Protein AF-A0AAD9V0Q7-F1 (afdb_monomer_lite)

Organism: Acropora cervicornis (NCBI:txid6130)

Radius of gyration: 29.52 Å; chains: 1; bounding box: 69×39×107 Å

Structure (mmCIF, N/CA/C/O backbone):
data_AF-A0AAD9V0Q7-F1
#
_entry.id   AF-A0AAD9V0Q7-F1
#
loop_
_atom_site.group_PDB
_atom_site.id
_atom_site.type_symbol
_atom_site.label_atom_id
_atom_site.label_alt_id
_atom_site.label_comp_id
_atom_site.label_asym_id
_atom_site.label_entity_id
_atom_site.label_seq_id
_atom_site.pdbx_PDB_ins_code
_atom_site.Cartn_x
_atom_site.Cartn_y
_atom_site.Cartn_z
_atom_site.occupancy
_atom_site.B_iso_or_equiv
_atom_site.auth_seq_id
_atom_site.auth_comp_id
_atom_site.auth_asym_id
_atom_site.auth_atom_id
_atom_site.pdbx_PDB_model_num
ATOM 1 N N . MET A 1 1 ? 14.430 -12.387 -37.730 1.00 46.47 1 MET A N 1
ATOM 2 C CA . MET A 1 1 ? 14.883 -11.274 -36.867 1.00 46.47 1 MET A CA 1
ATOM 3 C C . MET A 1 1 ? 13.748 -10.272 -36.801 1.00 46.47 1 MET A C 1
ATOM 5 O O . MET A 1 1 ? 13.293 -9.840 -37.851 1.00 46.47 1 MET A O 1
ATOM 9 N N . ASN A 1 2 ? 13.170 -10.065 -35.618 1.00 52.56 2 ASN A N 1
ATOM 10 C CA . ASN A 1 2 ? 11.886 -9.381 -35.468 1.00 52.56 2 ASN A CA 1
ATOM 11 C C . ASN A 1 2 ? 12.138 -7.905 -35.134 1.00 52.56 2 ASN A C 1
ATOM 13 O O . ASN A 1 2 ? 12.559 -7.597 -34.024 1.00 52.56 2 ASN A O 1
ATOM 17 N N . HIS A 1 3 ? 11.882 -7.013 -36.092 1.00 51.72 3 HIS A N 1
ATOM 18 C CA . HIS A 1 3 ? 12.221 -5.583 -36.055 1.00 51.72 3 HIS A CA 1
ATOM 19 C C . HIS A 1 3 ? 11.801 -4.865 -34.754 1.00 51.72 3 HIS A C 1
ATOM 21 O O . HIS A 1 3 ? 12.484 -3.955 -34.290 1.00 51.72 3 HIS A O 1
ATOM 27 N N . THR A 1 4 ? 10.713 -5.304 -34.116 1.00 55.66 4 THR A N 1
ATOM 28 C CA . THR A 1 4 ? 10.254 -4.803 -32.813 1.00 55.66 4 THR A CA 1
ATOM 29 C C . THR A 1 4 ? 11.213 -5.097 -31.661 1.00 55.66 4 THR A C 1
ATOM 31 O O . THR A 1 4 ? 11.390 -4.234 -30.806 1.00 55.66 4 THR A O 1
ATOM 34 N N . GLU A 1 5 ? 11.851 -6.270 -31.621 1.00 55.38 5 GLU A N 1
ATOM 35 C CA . GLU A 1 5 ? 12.823 -6.597 -30.565 1.00 55.38 5 GLU A CA 1
ATOM 36 C C . GLU A 1 5 ? 14.083 -5.739 -30.666 1.00 55.38 5 GLU A C 1
ATOM 38 O O . GLU A 1 5 ? 14.633 -5.325 -29.645 1.00 55.38 5 GLU A O 1
ATOM 43 N N . ASP A 1 6 ? 14.491 -5.402 -31.888 1.00 56.97 6 ASP A N 1
ATOM 44 C CA . ASP A 1 6 ? 15.647 -4.542 -32.132 1.00 56.97 6 ASP A CA 1
ATOM 45 C C . ASP A 1 6 ? 15.363 -3.096 -31.702 1.00 56.97 6 ASP A C 1
ATOM 47 O O . ASP A 1 6 ? 16.203 -2.473 -31.058 1.00 56.97 6 ASP A O 1
ATOM 51 N N . VAL A 1 7 ? 14.145 -2.587 -31.928 1.00 58.44 7 VAL A N 1
ATOM 52 C CA . VAL A 1 7 ? 13.718 -1.266 -31.422 1.00 58.44 7 VAL A CA 1
ATOM 53 C C . VAL A 1 7 ? 13.655 -1.247 -29.888 1.00 58.44 7 VAL A C 1
ATOM 55 O O . VAL A 1 7 ? 14.108 -0.282 -29.268 1.00 58.44 7 VAL A O 1
ATOM 58 N N . PHE A 1 8 ? 13.169 -2.320 -29.248 1.00 56.50 8 PHE A N 1
ATOM 59 C CA . PHE A 1 8 ? 13.166 -2.430 -27.781 1.00 56.50 8 PHE A CA 1
ATOM 60 C C . PHE A 1 8 ? 14.577 -2.485 -27.185 1.00 56.50 8 PHE A C 1
ATOM 62 O O . PHE A 1 8 ? 14.819 -1.893 -26.129 1.00 56.50 8 PHE A O 1
ATOM 69 N N . LYS A 1 9 ? 15.515 -3.166 -27.853 1.00 53.78 9 LYS A N 1
ATOM 70 C CA . LYS A 1 9 ? 16.925 -3.198 -27.444 1.00 53.78 9 LYS A CA 1
ATOM 71 C C . LYS A 1 9 ? 17.601 -1.847 -27.642 1.00 53.78 9 LYS A C 1
ATOM 73 O O . LYS A 1 9 ? 18.281 -1.386 -26.730 1.00 53.78 9 LYS A O 1
ATOM 78 N N . LEU A 1 10 ? 17.374 -1.188 -28.777 1.00 55.66 10 LEU A N 1
ATOM 79 C CA . LEU A 1 10 ? 17.954 0.121 -29.074 1.00 55.66 10 LEU A CA 1
ATOM 80 C C . LEU A 1 10 ? 17.480 1.185 -28.079 1.00 55.66 10 LEU A C 1
ATOM 82 O O . LEU A 1 10 ? 18.317 1.882 -27.520 1.00 55.66 10 LEU A O 1
ATOM 86 N N . GLN A 1 11 ? 16.186 1.226 -27.746 1.00 56.44 11 GLN A N 1
ATOM 87 C CA . GLN A 1 11 ? 15.643 2.164 -26.752 1.00 56.44 11 GLN A CA 1
ATOM 88 C C . GLN A 1 11 ? 16.217 1.953 -25.335 1.00 56.44 11 GLN A C 1
ATOM 90 O O . GLN A 1 11 ? 16.292 2.892 -24.543 1.00 56.44 11 GLN A O 1
ATOM 95 N N . ARG A 1 12 ? 16.641 0.726 -25.007 1.00 52.16 12 ARG A N 1
ATOM 96 C CA . ARG A 1 12 ? 17.303 0.390 -23.736 1.00 52.16 12 ARG A CA 1
ATOM 97 C C . ARG A 1 12 ? 18.788 0.766 -23.746 1.00 52.16 12 ARG A C 1
ATOM 99 O O . ARG A 1 12 ? 19.296 1.244 -22.739 1.00 52.16 12 ARG A O 1
ATOM 106 N N . ILE A 1 13 ? 19.469 0.579 -24.877 1.00 54.16 13 ILE A N 1
ATOM 107 C CA . ILE A 1 13 ? 20.884 0.941 -25.058 1.00 54.16 13 ILE A CA 1
ATOM 108 C C . ILE A 1 13 ? 21.055 2.466 -25.048 1.00 54.16 13 ILE A C 1
ATOM 110 O O . ILE A 1 13 ? 21.967 2.969 -24.398 1.00 54.16 13 ILE A O 1
ATOM 114 N N . THR A 1 14 ? 20.156 3.214 -25.695 1.00 52.53 14 THR A N 1
ATOM 115 C CA . THR A 1 14 ? 20.218 4.685 -25.747 1.00 52.53 14 THR A CA 1
ATOM 116 C C . THR A 1 14 ? 19.909 5.357 -24.409 1.00 52.53 14 THR A C 1
ATOM 118 O O . THR A 1 14 ? 20.327 6.489 -24.199 1.00 52.53 14 THR A O 1
ATOM 121 N N . MET A 1 15 ? 19.208 4.675 -23.494 1.00 49.59 15 MET A N 1
ATOM 122 C CA . MET A 1 15 ? 18.935 5.165 -22.134 1.00 49.59 15 MET A CA 1
ATOM 123 C C . MET A 1 15 ? 19.921 4.642 -21.078 1.00 49.59 15 MET A C 1
ATOM 125 O O . MET A 1 15 ? 19.781 4.970 -19.904 1.00 49.59 15 MET A O 1
ATOM 129 N N . ASN A 1 16 ? 20.953 3.886 -21.474 1.00 46.66 16 ASN A N 1
ATOM 130 C CA . ASN A 1 16 ? 22.044 3.452 -20.594 1.00 46.66 16 ASN A CA 1
ATOM 131 C C . ASN A 1 16 ? 23.112 4.556 -20.414 1.00 46.66 16 ASN A C 1
ATOM 133 O O . ASN A 1 16 ? 24.315 4.312 -20.481 1.00 46.66 16 ASN A O 1
ATOM 137 N N . THR A 1 17 ? 22.662 5.795 -20.215 1.00 53.06 17 THR A N 1
ATOM 138 C CA . THR A 1 17 ? 23.391 6.804 -19.431 1.00 53.06 17 THR A CA 1
ATOM 139 C C . THR A 1 17 ? 23.485 6.251 -18.004 1.00 53.06 17 THR A C 1
ATOM 141 O O . THR A 1 17 ? 22.523 5.603 -17.594 1.00 53.06 17 THR A O 1
ATOM 144 N N . PRO A 1 18 ? 24.596 6.405 -17.256 1.00 41.72 18 PRO A N 1
ATOM 145 C CA . PRO A 1 18 ? 24.823 5.665 -16.013 1.00 41.72 18 PRO A CA 1
ATOM 146 C C . PRO A 1 18 ? 23.625 5.769 -15.064 1.00 41.72 18 PRO A C 1
ATOM 148 O O . PRO A 1 18 ? 23.397 6.796 -14.428 1.00 41.72 18 PRO A O 1
ATOM 151 N N . ALA A 1 19 ? 22.842 4.691 -15.000 1.00 51.38 19 ALA A N 1
ATOM 152 C CA . ALA A 1 19 ? 21.794 4.525 -14.016 1.00 51.38 19 ALA A CA 1
ATOM 153 C C . ALA A 1 19 ? 22.468 4.410 -12.645 1.00 51.38 19 ALA A C 1
ATOM 155 O O . ALA A 1 19 ? 23.483 3.726 -12.508 1.00 51.38 19 ALA A O 1
ATOM 156 N N . ALA A 1 20 ? 21.907 5.077 -11.633 1.00 48.69 20 ALA A N 1
ATOM 157 C CA . ALA A 1 20 ? 22.460 5.108 -10.277 1.00 48.69 20 ALA A CA 1
ATOM 158 C C . ALA A 1 20 ? 22.619 3.708 -9.639 1.00 48.69 20 ALA A C 1
ATOM 160 O O . ALA A 1 20 ? 23.385 3.560 -8.692 1.00 48.69 20 ALA A O 1
ATOM 161 N N . GLU A 1 21 ? 21.962 2.678 -10.186 1.00 42.75 21 GLU A N 1
ATOM 162 C CA . GLU A 1 21 ? 22.201 1.273 -9.860 1.00 42.75 21 GLU A CA 1
ATOM 163 C C . GLU A 1 21 ? 22.298 0.442 -11.157 1.00 42.75 21 GLU A C 1
ATOM 165 O O . GLU A 1 21 ? 21.374 0.477 -11.977 1.00 42.75 21 GLU A O 1
ATOM 170 N N . PRO A 1 22 ? 23.396 -0.305 -11.386 1.00 53.25 22 PRO A N 1
ATOM 171 C CA . PRO A 1 22 ? 23.509 -1.178 -12.547 1.00 53.25 22 PRO A CA 1
ATOM 172 C C . PRO A 1 22 ? 22.481 -2.307 -12.433 1.00 53.25 22 PRO A C 1
ATOM 174 O O . PRO A 1 22 ? 22.507 -3.083 -11.475 1.00 53.25 22 PRO A O 1
ATOM 177 N N . VAL A 1 23 ? 21.587 -2.421 -13.421 1.00 58.44 23 VAL A N 1
ATOM 178 C CA . VAL A 1 23 ? 20.652 -3.551 -13.513 1.00 58.44 23 VAL A CA 1
ATOM 179 C C . VAL A 1 23 ? 21.476 -4.846 -13.495 1.00 58.44 23 VAL A C 1
ATOM 181 O O . VAL A 1 23 ? 22.380 -4.987 -14.326 1.00 58.44 23 VAL A O 1
ATOM 184 N N . PRO A 1 24 ? 21.219 -5.784 -12.562 1.00 61.53 24 PRO A N 1
ATOM 185 C CA . PRO A 1 24 ? 21.982 -7.018 -12.484 1.00 61.53 24 PRO A CA 1
ATOM 186 C C . PRO A 1 24 ? 21.926 -7.767 -13.812 1.00 61.53 24 PRO A C 1
ATOM 188 O O . PRO A 1 24 ? 20.863 -7.895 -14.419 1.00 61.53 24 PRO A O 1
ATOM 191 N N . ASP A 1 25 ? 23.061 -8.315 -14.245 1.00 68.38 25 ASP A N 1
ATOM 192 C CA . ASP A 1 25 ? 23.081 -9.262 -15.354 1.00 68.38 25 ASP A CA 1
ATOM 193 C C . ASP A 1 25 ? 22.315 -10.522 -14.925 1.00 68.38 25 ASP A C 1
ATOM 195 O O . ASP A 1 25 ? 22.855 -11.423 -14.273 1.00 68.38 25 ASP A O 1
ATOM 199 N N . TRP A 1 26 ? 21.021 -10.563 -15.252 1.00 68.06 26 TRP A N 1
ATOM 200 C CA . TRP A 1 26 ? 20.120 -11.646 -14.873 1.00 68.06 26 TRP A CA 1
ATOM 201 C C . TRP A 1 26 ? 20.595 -13.006 -15.394 1.00 68.06 26 TRP A C 1
ATOM 203 O O . TRP A 1 26 ? 20.287 -14.019 -14.763 1.00 68.06 26 TRP A O 1
ATOM 213 N N . ALA A 1 27 ? 21.393 -13.045 -16.470 1.00 66.25 27 ALA A N 1
ATOM 214 C CA . ALA A 1 27 ? 21.992 -14.275 -16.986 1.00 66.25 27 ALA A CA 1
ATOM 215 C C . ALA A 1 27 ? 23.066 -14.843 -16.041 1.00 66.25 27 ALA A C 1
ATOM 217 O O . ALA A 1 27 ? 23.235 -16.059 -15.967 1.00 66.25 27 ALA A O 1
ATOM 218 N N . LYS A 1 28 ? 23.744 -13.990 -15.263 1.00 67.50 28 LYS A N 1
ATOM 219 C CA . LYS A 1 28 ? 24.709 -14.394 -14.223 1.00 67.50 28 LYS A CA 1
ATOM 220 C C . LYS A 1 28 ? 24.077 -14.515 -12.835 1.00 67.50 28 LYS A C 1
ATOM 222 O O . LYS A 1 28 ? 24.531 -15.328 -12.029 1.00 67.50 28 LYS A O 1
ATOM 227 N N . ALA A 1 29 ? 23.038 -13.731 -12.544 1.00 67.31 29 ALA A N 1
ATOM 228 C CA . ALA A 1 29 ? 22.382 -13.704 -11.236 1.00 67.31 29 ALA A CA 1
ATOM 229 C C . ALA A 1 29 ? 21.400 -14.872 -11.027 1.00 67.31 29 ALA A C 1
ATOM 231 O O . ALA A 1 29 ? 21.427 -15.495 -9.963 1.00 67.31 29 ALA A O 1
ATOM 232 N N . LYS A 1 30 ? 20.582 -15.224 -12.034 1.00 69.00 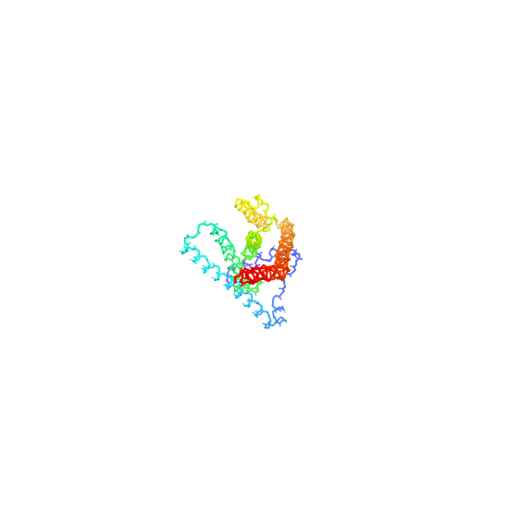30 LYS A N 1
ATOM 233 C CA . LYS A 1 30 ? 19.615 -16.339 -11.938 1.00 69.00 30 LYS A CA 1
ATOM 234 C C . LYS A 1 30 ? 20.274 -17.681 -11.584 1.00 69.00 30 LYS A C 1
ATOM 236 O O . LYS A 1 30 ? 19.788 -18.330 -10.660 1.00 69.00 30 LYS A O 1
ATOM 241 N N . PRO A 1 31 ? 21.398 -18.089 -12.210 1.00 72.31 31 PRO A N 1
ATOM 242 C CA . PRO A 1 31 ? 22.075 -19.334 -11.846 1.00 72.31 31 PRO A CA 1
ATOM 243 C C . PRO A 1 31 ? 22.603 -19.346 -10.406 1.00 72.31 31 PRO A C 1
ATOM 245 O O . PRO A 1 31 ? 22.614 -20.397 -9.774 1.00 72.31 31 PRO A O 1
ATOM 248 N N . ARG A 1 32 ? 23.022 -18.187 -9.872 1.00 75.50 32 ARG A N 1
ATOM 249 C CA . ARG A 1 32 ? 23.537 -18.060 -8.496 1.00 75.50 32 ARG A CA 1
ATOM 250 C C . ARG A 1 32 ? 22.434 -18.098 -7.441 1.00 75.50 32 ARG A C 1
ATOM 252 O O . ARG A 1 32 ? 22.635 -18.671 -6.378 1.00 75.50 32 ARG A O 1
ATOM 259 N N . LEU A 1 33 ? 21.286 -17.485 -7.727 1.00 71.56 33 LEU A N 1
ATOM 260 C CA . LEU A 1 33 ? 20.113 -17.504 -6.844 1.00 71.56 33 LEU A CA 1
ATOM 261 C C . LEU A 1 33 ? 19.363 -18.844 -6.918 1.00 71.56 33 LEU A C 1
ATOM 263 O O . LEU A 1 33 ? 18.681 -19.233 -5.966 1.00 71.56 33 LEU A O 1
ATOM 267 N N . GLY A 1 34 ? 19.513 -19.562 -8.034 1.00 76.19 34 GLY A N 1
ATOM 268 C CA . GLY A 1 34 ? 18.966 -20.895 -8.242 1.00 76.19 34 GLY A CA 1
ATOM 269 C C . GLY A 1 34 ? 17.459 -20.951 -7.991 1.00 76.19 34 GLY A C 1
ATOM 270 O O . GLY A 1 34 ? 16.721 -19.999 -8.238 1.00 76.19 34 GLY A O 1
ATOM 271 N N . ARG A 1 35 ? 16.997 -22.071 -7.430 1.00 74.62 35 ARG A N 1
ATOM 272 C CA . ARG A 1 35 ? 15.572 -22.336 -7.163 1.00 74.62 35 ARG A CA 1
ATOM 273 C C . ARG A 1 35 ? 14.923 -21.325 -6.203 1.00 74.62 35 ARG A C 1
ATOM 275 O O . ARG A 1 35 ? 13.706 -21.166 -6.221 1.00 74.62 35 ARG A O 1
ATOM 282 N N . MET A 1 36 ? 15.709 -20.632 -5.374 1.00 82.19 36 MET A N 1
ATOM 283 C CA . MET A 1 36 ? 15.187 -19.649 -4.418 1.00 82.19 36 MET A CA 1
ATOM 284 C C . MET A 1 36 ? 14.602 -18.417 -5.122 1.00 82.19 36 MET A C 1
ATOM 286 O O . MET A 1 36 ? 13.639 -17.832 -4.630 1.00 82.19 36 MET A O 1
ATOM 290 N N . TRP A 1 37 ? 15.122 -18.074 -6.304 1.00 78.94 37 TRP A N 1
ATOM 291 C CA . TRP A 1 37 ? 14.578 -17.010 -7.148 1.00 78.94 37 TRP A CA 1
ATOM 292 C C . TRP A 1 37 ? 13.157 -17.315 -7.628 1.00 78.94 37 TRP A C 1
ATOM 294 O O . TRP A 1 37 ? 12.262 -16.477 -7.503 1.00 78.94 37 TRP A O 1
ATOM 304 N N . ASP A 1 38 ? 12.940 -18.527 -8.136 1.00 77.81 38 ASP A N 1
ATOM 305 C CA . ASP A 1 38 ? 11.648 -18.930 -8.691 1.00 77.81 38 ASP A CA 1
ATOM 306 C C . ASP A 1 38 ? 10.591 -19.042 -7.591 1.00 77.81 38 ASP A C 1
ATOM 308 O O . ASP A 1 38 ? 9.471 -18.555 -7.749 1.00 77.81 38 ASP A O 1
ATOM 312 N N . VAL A 1 39 ? 10.965 -19.601 -6.434 1.00 85.12 39 VAL A N 1
ATOM 313 C CA . VAL A 1 39 ? 10.083 -19.672 -5.258 1.00 85.12 39 VAL A CA 1
ATOM 314 C C . VAL A 1 39 ? 9.716 -18.275 -4.761 1.00 85.12 39 VAL A C 1
ATOM 316 O O . VAL A 1 39 ? 8.557 -18.038 -4.430 1.00 85.12 39 VAL A O 1
ATOM 319 N N . HIS A 1 40 ? 10.661 -17.333 -4.743 1.00 85.31 40 HIS A N 1
ATOM 320 C CA . HIS A 1 40 ? 10.395 -15.944 -4.361 1.00 85.31 40 HIS A CA 1
ATOM 321 C C . HIS A 1 40 ? 9.429 -15.255 -5.330 1.00 85.31 40 HIS A C 1
ATOM 323 O O . HIS A 1 40 ? 8.440 -14.660 -4.899 1.00 85.31 40 HIS A O 1
ATOM 329 N N . CYS A 1 41 ? 9.674 -15.376 -6.637 1.00 82.56 41 CYS A N 1
ATOM 330 C CA . CYS A 1 41 ? 8.838 -14.757 -7.665 1.00 82.56 41 CYS A CA 1
ATOM 331 C C . CYS A 1 41 ? 7.416 -15.333 -7.670 1.00 82.56 41 CYS A C 1
ATOM 333 O O . CYS A 1 41 ? 6.443 -14.580 -7.627 1.00 82.56 41 CYS A O 1
ATOM 335 N N . ILE A 1 42 ? 7.284 -16.661 -7.659 1.00 86.00 42 ILE A N 1
ATOM 336 C CA . ILE A 1 42 ? 5.980 -17.337 -7.651 1.00 86.00 42 ILE A CA 1
ATOM 337 C C . ILE A 1 42 ? 5.274 -17.119 -6.310 1.00 86.00 42 ILE A C 1
ATOM 339 O O . ILE A 1 42 ? 4.081 -16.820 -6.282 1.00 86.00 42 ILE A O 1
ATOM 343 N N . GLY A 1 43 ? 6.002 -17.223 -5.199 1.00 88.81 43 GLY A N 1
ATOM 344 C CA . GLY A 1 43 ? 5.474 -17.037 -3.851 1.00 88.81 43 GLY A CA 1
ATOM 345 C C . GLY A 1 43 ? 4.876 -15.648 -3.665 1.00 88.81 43 GLY A C 1
ATOM 346 O O . GLY A 1 43 ? 3.696 -15.523 -3.338 1.00 88.81 43 GLY A O 1
ATOM 347 N N . LEU A 1 44 ? 5.640 -14.595 -3.954 1.00 87.94 44 LEU A N 1
ATOM 348 C CA . LEU A 1 44 ? 5.132 -13.229 -3.845 1.00 87.94 44 LEU A CA 1
ATOM 349 C C . LEU A 1 44 ? 4.061 -12.916 -4.896 1.00 87.94 44 LEU A C 1
ATOM 351 O O . LEU A 1 44 ? 3.042 -12.321 -4.544 1.00 87.94 44 LEU A O 1
ATOM 355 N N . GLY A 1 45 ? 4.227 -13.356 -6.148 1.00 88.50 45 GLY A N 1
ATOM 356 C CA . GLY A 1 45 ? 3.202 -13.188 -7.182 1.00 88.50 45 GLY A CA 1
ATOM 357 C C . GLY A 1 45 ? 1.867 -13.815 -6.770 1.00 88.50 45 GLY A C 1
ATOM 358 O O . GLY A 1 45 ? 0.817 -13.177 -6.873 1.00 88.50 45 GLY A O 1
ATOM 359 N N . SER A 1 46 ? 1.905 -15.027 -6.210 1.00 90.69 46 SER A N 1
ATOM 360 C CA . SER A 1 46 ? 0.717 -15.720 -5.701 1.00 90.69 46 SER A CA 1
ATOM 361 C C . SER A 1 46 ? 0.097 -15.016 -4.490 1.00 90.69 46 SER A C 1
ATOM 363 O O . SER A 1 46 ? -1.125 -14.881 -4.428 1.00 90.69 46 SER A O 1
ATOM 365 N N . ALA A 1 47 ? 0.907 -14.487 -3.568 1.00 92.88 47 ALA A N 1
ATOM 366 C CA . ALA A 1 47 ? 0.421 -13.734 -2.414 1.00 92.88 47 ALA A CA 1
ATOM 367 C C . ALA A 1 47 ? -0.325 -12.457 -2.839 1.00 92.88 47 ALA A C 1
ATOM 369 O O . ALA A 1 47 ? -1.420 -12.178 -2.341 1.00 92.88 47 ALA A O 1
ATOM 370 N N . PHE A 1 48 ? 0.212 -11.713 -3.811 1.00 91.50 48 PHE A N 1
ATOM 371 C CA . PHE A 1 48 ? -0.466 -10.541 -4.375 1.00 91.50 48 PHE A CA 1
ATOM 372 C C . PHE A 1 48 ? -1.721 -10.913 -5.177 1.00 91.50 48 PHE A C 1
ATOM 374 O O . PHE A 1 48 ? -2.719 -10.193 -5.112 1.00 91.50 48 PHE A O 1
ATOM 381 N N . ALA A 1 49 ? -1.725 -12.057 -5.867 1.00 91.38 49 ALA A N 1
ATOM 382 C CA . ALA A 1 49 ? -2.920 -12.561 -6.541 1.00 91.38 49 ALA A CA 1
ATOM 383 C C . ALA A 1 49 ? -4.030 -12.936 -5.541 1.00 91.38 49 ALA A C 1
ATOM 385 O O . ALA A 1 49 ? -5.188 -12.566 -5.737 1.00 91.38 49 ALA A O 1
ATOM 386 N N . LEU A 1 50 ? -3.691 -13.598 -4.431 1.00 93.62 50 LEU A N 1
ATOM 387 C CA . LEU A 1 50 ? -4.630 -13.890 -3.339 1.00 93.62 50 LEU A CA 1
ATOM 388 C C . LEU A 1 50 ? -5.193 -12.601 -2.720 1.00 93.62 50 LEU A C 1
ATOM 390 O O . LEU A 1 50 ? -6.400 -12.503 -2.470 1.00 93.62 50 LEU A O 1
ATOM 394 N N . LEU A 1 51 ? -4.350 -11.582 -2.529 1.00 92.38 51 LEU A N 1
ATOM 395 C CA . LEU A 1 51 ? -4.785 -10.257 -2.082 1.00 92.38 51 LEU A CA 1
ATOM 396 C C . LEU A 1 51 ? -5.783 -9.619 -3.067 1.00 92.38 51 LEU A C 1
ATOM 398 O O . LEU A 1 51 ? -6.826 -9.111 -2.651 1.00 92.38 51 LEU A O 1
ATOM 402 N N . ALA A 1 52 ? -5.516 -9.689 -4.372 1.00 92.31 52 ALA A N 1
ATOM 403 C CA . ALA A 1 52 ? -6.435 -9.187 -5.390 1.00 92.31 52 ALA A CA 1
ATOM 404 C C . ALA A 1 52 ? -7.774 -9.949 -5.370 1.00 92.31 52 ALA A C 1
ATOM 406 O O . ALA A 1 52 ? -8.839 -9.330 -5.328 1.00 92.31 52 ALA A O 1
ATOM 407 N N . MET A 1 53 ? -7.740 -11.284 -5.309 1.00 93.19 53 MET A N 1
ATOM 408 C CA . MET A 1 53 ? -8.950 -12.114 -5.263 1.00 93.19 53 MET A CA 1
ATOM 409 C C . MET A 1 53 ? -9.798 -11.836 -4.017 1.00 93.19 53 MET A C 1
ATOM 411 O O . MET A 1 53 ? -11.008 -11.627 -4.124 1.00 93.19 53 MET A O 1
ATOM 415 N N . SER A 1 54 ? -9.179 -11.770 -2.836 1.00 92.06 54 SER A N 1
ATOM 416 C CA . SER A 1 54 ? -9.880 -11.417 -1.592 1.00 92.06 54 SER A CA 1
ATOM 417 C C . SER A 1 54 ? -1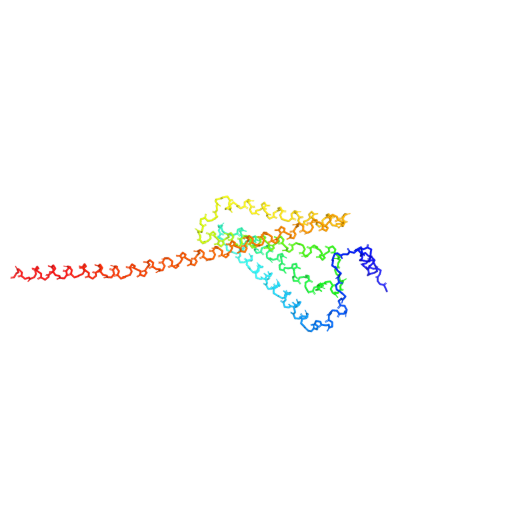0.514 -10.020 -1.649 1.00 92.06 54 SER A C 1
ATOM 419 O O . SER A 1 54 ? -11.629 -9.825 -1.151 1.00 92.06 54 SER A O 1
ATOM 421 N N . SER A 1 55 ? -9.863 -9.070 -2.327 1.00 91.62 55 SER A N 1
ATOM 422 C CA . SER A 1 55 ? -10.402 -7.726 -2.549 1.00 91.62 55 SER A CA 1
ATOM 423 C C . SER A 1 55 ? -11.626 -7.746 -3.471 1.00 91.62 55 SER A C 1
ATOM 425 O O . SER A 1 55 ? -12.637 -7.113 -3.159 1.00 91.62 55 SER A O 1
ATOM 427 N N . VAL A 1 56 ? -11.597 -8.531 -4.556 1.00 91.81 56 VAL A N 1
ATOM 428 C CA . VAL A 1 56 ? -12.759 -8.730 -5.445 1.00 91.81 56 VAL A CA 1
ATOM 429 C C . VAL A 1 56 ? -13.936 -9.320 -4.674 1.00 91.81 56 VAL A C 1
ATOM 431 O O . VAL A 1 56 ? -15.041 -8.779 -4.726 1.00 91.81 56 VAL A O 1
ATOM 434 N N . VAL A 1 57 ? -13.708 -10.389 -3.907 1.00 91.06 57 VAL A N 1
ATOM 435 C CA . VAL A 1 57 ? -14.757 -11.016 -3.087 1.00 91.06 57 VAL A CA 1
ATOM 436 C C . VAL A 1 57 ? -15.355 -9.999 -2.110 1.00 91.06 57 VAL A C 1
ATOM 438 O O . VAL A 1 57 ? -16.577 -9.880 -2.003 1.00 91.06 57 VAL A O 1
ATOM 441 N N . SER A 1 58 ? -14.515 -9.205 -1.447 1.00 88.38 58 SER A N 1
ATOM 442 C CA . SER A 1 58 ? -14.952 -8.165 -0.510 1.00 88.38 58 SER A CA 1
ATOM 443 C C . SER A 1 58 ? -15.772 -7.060 -1.185 1.00 88.38 58 SER A C 1
ATOM 445 O O . SER A 1 58 ? -16.768 -6.599 -0.614 1.00 88.38 58 SER A O 1
ATOM 447 N N . LEU A 1 59 ? -15.419 -6.663 -2.411 1.00 88.88 59 LEU A N 1
ATOM 448 C CA . LEU A 1 59 ? -16.204 -5.720 -3.215 1.00 88.88 59 LEU A CA 1
ATOM 449 C C . LEU A 1 59 ? -17.566 -6.308 -3.601 1.00 88.88 59 LEU A C 1
ATOM 451 O O . LEU A 1 59 ? -18.592 -5.664 -3.374 1.00 88.88 59 LEU A O 1
ATOM 455 N N . LEU A 1 60 ? -17.605 -7.555 -4.079 1.00 88.81 60 LEU A N 1
ATOM 456 C CA . LEU A 1 60 ? -18.848 -8.245 -4.444 1.00 88.81 60 LEU A CA 1
ATOM 457 C C . LEU A 1 60 ? -19.800 -8.384 -3.245 1.00 88.81 60 LEU A C 1
ATOM 459 O O . LEU A 1 60 ? -21.002 -8.117 -3.353 1.00 88.81 60 LEU A O 1
ATOM 463 N N . LEU A 1 61 ? -19.270 -8.747 -2.074 1.00 86.19 61 LEU A N 1
ATOM 464 C CA . LEU A 1 61 ? -20.037 -8.805 -0.825 1.00 86.19 61 LEU A CA 1
ATOM 465 C C . LEU A 1 61 ? -20.536 -7.417 -0.393 1.00 86.19 61 LEU A C 1
ATOM 467 O O . LEU A 1 61 ? -21.657 -7.284 0.113 1.00 86.19 61 LEU A O 1
ATOM 471 N N . SER A 1 62 ? -19.732 -6.376 -0.617 1.00 82.88 62 SER A N 1
ATOM 472 C CA . SER A 1 62 ? -20.102 -4.987 -0.324 1.00 82.88 62 SER A CA 1
ATOM 473 C C . SER A 1 62 ? -21.217 -4.480 -1.242 1.00 82.88 62 SER A C 1
ATOM 475 O O . SER A 1 62 ? -22.099 -3.752 -0.779 1.00 82.88 62 SER A O 1
ATOM 477 N N . CYS A 1 63 ? -21.252 -4.901 -2.507 1.00 78.25 63 CYS A N 1
ATOM 478 C CA . CYS A 1 63 ? -22.358 -4.605 -3.421 1.00 78.25 63 CYS A CA 1
ATOM 479 C C . CYS A 1 63 ? -23.679 -5.223 -2.933 1.00 78.25 63 CYS A C 1
ATOM 481 O O . CYS A 1 63 ? -24.700 -4.536 -2.915 1.00 78.25 63 CYS A O 1
ATOM 483 N N . LYS A 1 64 ? -23.653 -6.472 -2.445 1.00 78.69 64 LYS A N 1
ATOM 484 C CA . LYS A 1 64 ? -24.858 -7.213 -2.017 1.00 78.69 64 LYS A CA 1
ATOM 485 C C . LYS A 1 64 ? -25.487 -6.717 -0.703 1.00 78.69 64 LYS A C 1
ATOM 487 O O . LYS A 1 64 ? -26.704 -6.780 -0.547 1.00 78.69 64 LYS A O 1
ATOM 492 N N . LYS A 1 65 ? -24.708 -6.216 0.264 1.00 70.25 65 LYS A N 1
ATOM 493 C CA . LYS A 1 65 ? -25.239 -5.760 1.572 1.00 70.25 65 LYS A CA 1
ATOM 494 C C . LYS A 1 65 ? -25.719 -4.302 1.532 1.00 70.25 65 LYS A C 1
ATOM 496 O O . LYS A 1 65 ? -24.931 -3.411 1.252 1.00 70.25 65 LYS A O 1
ATOM 501 N N . LYS A 1 66 ? -26.967 -4.001 1.919 1.00 59.22 66 LYS A N 1
ATOM 502 C CA . LYS A 1 66 ? -27.522 -2.625 2.025 1.00 59.22 66 LYS A CA 1
ATOM 503 C C . LYS A 1 66 ? -27.159 -1.892 3.341 1.00 59.22 66 LYS A C 1
ATOM 505 O O . LYS A 1 66 ? -28.039 -1.389 4.028 1.00 59.22 66 LYS A O 1
ATOM 510 N N . ARG A 1 67 ? -25.883 -1.829 3.754 1.00 56.59 67 ARG A N 1
ATOM 511 C CA . ARG A 1 67 ? -25.477 -1.087 4.979 1.00 56.59 67 ARG A CA 1
ATOM 512 C C . ARG A 1 67 ? -24.839 0.263 4.627 1.00 56.59 67 ARG A C 1
ATOM 514 O O . ARG A 1 67 ? -23.814 0.285 3.957 1.00 56.59 67 ARG A O 1
ATOM 521 N N . PHE A 1 68 ? -25.432 1.372 5.073 1.00 54.09 68 PHE A N 1
ATOM 522 C CA . PHE A 1 68 ? -25.206 2.713 4.502 1.00 54.09 68 PHE A CA 1
ATOM 523 C C . PHE A 1 68 ? -23.993 3.498 5.068 1.00 54.09 68 PHE A C 1
ATOM 525 O O . PHE A 1 68 ? -23.511 4.411 4.418 1.00 54.09 68 PHE A O 1
ATOM 532 N N . GLY A 1 69 ? -23.431 3.140 6.234 1.00 57.38 69 GLY A N 1
ATOM 533 C CA . GLY A 1 69 ? -22.471 4.025 6.935 1.00 57.38 69 GLY A CA 1
ATOM 534 C C . GLY A 1 69 ? -20.964 3.826 6.680 1.00 57.38 69 GLY A C 1
ATOM 535 O O . GLY A 1 69 ? -20.209 4.788 6.716 1.00 57.38 69 GLY A O 1
ATOM 536 N N . ARG A 1 70 ? -20.483 2.593 6.444 1.00 63.69 70 ARG A N 1
ATOM 537 C CA . ARG A 1 70 ? -19.029 2.282 6.306 1.00 63.69 70 ARG A CA 1
ATOM 538 C C . ARG A 1 70 ? -18.627 1.784 4.918 1.00 63.69 70 ARG A C 1
ATOM 540 O O . ARG A 1 70 ? -17.456 1.520 4.664 1.00 63.69 70 ARG A O 1
ATOM 547 N N . LYS A 1 71 ? -19.611 1.669 4.026 1.00 71.19 71 LYS A N 1
ATOM 548 C CA . LYS A 1 71 ? -19.451 1.214 2.647 1.00 71.19 71 LYS A CA 1
ATOM 549 C C . LYS A 1 71 ? -18.357 1.938 1.856 1.00 71.19 71 LYS A C 1
ATOM 551 O O . LYS A 1 71 ? -17.551 1.226 1.266 1.00 71.19 71 LYS A O 1
ATOM 556 N N . PRO A 1 72 ? -18.285 3.285 1.831 1.00 79.88 72 PRO A N 1
ATOM 557 C CA . PRO A 1 72 ? -17.368 3.962 0.915 1.00 79.88 72 PRO A CA 1
ATOM 558 C C . PRO A 1 72 ? -15.903 3.666 1.243 1.00 79.88 72 PRO A C 1
ATOM 560 O O . PRO A 1 72 ? -15.123 3.406 0.338 1.00 79.88 72 PRO A O 1
ATOM 563 N N . TYR A 1 73 ? -15.539 3.602 2.527 1.00 81.88 73 TYR A N 1
ATOM 564 C CA . TYR A 1 73 ? -14.168 3.292 2.930 1.00 81.88 73 TYR A CA 1
ATOM 565 C C . TYR A 1 73 ? -13.781 1.839 2.652 1.00 81.88 73 TYR A C 1
ATOM 567 O O . TYR A 1 73 ? -12.674 1.581 2.198 1.00 81.88 73 TYR A O 1
ATOM 575 N N . VAL A 1 74 ? -14.692 0.887 2.889 1.00 84.88 74 VAL A N 1
ATOM 576 C CA . VAL A 1 74 ? -14.448 -0.530 2.570 1.00 84.88 74 VAL A CA 1
ATOM 577 C C . VAL A 1 74 ? -14.271 -0.712 1.065 1.00 84.88 74 VAL A C 1
ATOM 579 O O . VAL A 1 74 ? -13.355 -1.412 0.645 1.00 84.88 74 VAL A O 1
ATOM 582 N N . ILE A 1 75 ? -15.102 -0.054 0.254 1.00 86.94 75 ILE A N 1
ATOM 583 C CA . ILE A 1 75 ? -14.972 -0.077 -1.205 1.00 86.94 75 ILE A CA 1
ATOM 584 C C . ILE A 1 75 ? -13.639 0.549 -1.629 1.00 86.94 75 ILE A C 1
ATOM 586 O O . ILE A 1 75 ? -12.910 -0.071 -2.393 1.00 86.94 75 ILE A O 1
ATOM 590 N N . ALA A 1 76 ? -13.282 1.720 -1.091 1.00 88.25 76 ALA A N 1
ATOM 591 C CA . ALA A 1 76 ? -12.030 2.400 -1.417 1.00 88.25 76 ALA A CA 1
ATOM 592 C C . ALA A 1 76 ? -10.795 1.557 -1.062 1.00 88.25 76 ALA A C 1
ATOM 594 O O . ALA A 1 76 ? -9.927 1.372 -1.909 1.00 88.25 76 ALA A O 1
ATOM 595 N N . ILE A 1 77 ? -10.735 0.992 0.150 1.00 90.69 77 ILE A N 1
ATOM 596 C CA . ILE A 1 77 ? -9.625 0.125 0.577 1.00 90.69 77 ILE A CA 1
ATOM 597 C C . ILE A 1 77 ? -9.500 -1.076 -0.358 1.00 90.69 77 ILE A C 1
ATOM 599 O O . ILE A 1 77 ? -8.419 -1.331 -0.874 1.00 90.69 77 ILE A O 1
ATOM 603 N N . ASN A 1 78 ? -10.596 -1.798 -0.608 1.00 91.75 78 ASN A N 1
ATOM 604 C CA . ASN A 1 78 ? -10.538 -2.988 -1.455 1.00 91.75 78 ASN A CA 1
ATOM 605 C C . ASN A 1 78 ? -10.240 -2.643 -2.921 1.00 91.75 78 ASN A C 1
A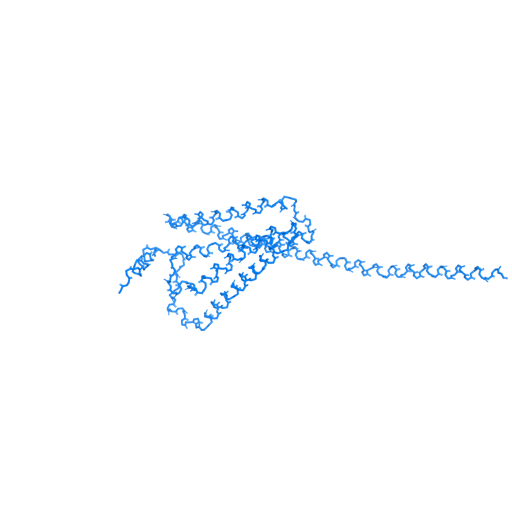TOM 607 O O . ASN A 1 78 ? -9.559 -3.411 -3.586 1.00 91.75 78 ASN A O 1
ATOM 611 N N . ALA A 1 79 ? -10.684 -1.491 -3.428 1.00 90.50 79 ALA A N 1
ATOM 612 C CA . ALA A 1 79 ? -10.310 -1.029 -4.763 1.00 90.50 79 ALA A CA 1
ATOM 613 C C . ALA A 1 79 ? -8.803 -0.730 -4.856 1.00 90.50 79 ALA A C 1
ATOM 615 O O . ALA A 1 79 ? -8.148 -1.184 -5.791 1.00 90.50 79 ALA A O 1
ATOM 616 N N . LEU A 1 80 ? -8.234 -0.034 -3.866 1.00 90.44 80 LEU A N 1
ATOM 617 C CA . LEU A 1 80 ? -6.796 0.253 -3.806 1.00 90.44 80 LEU A CA 1
ATOM 618 C C . LEU A 1 80 ? -5.961 -1.031 -3.673 1.00 90.44 80 LEU A C 1
ATOM 620 O O . LEU A 1 80 ? -4.955 -1.181 -4.364 1.00 90.44 80 LEU A O 1
ATOM 624 N N . LEU A 1 81 ? -6.395 -1.975 -2.829 1.00 92.69 81 LEU A N 1
ATOM 625 C CA . LEU A 1 81 ? -5.742 -3.279 -2.666 1.00 92.69 81 LEU A CA 1
ATOM 626 C C . LEU A 1 81 ? -5.862 -4.154 -3.917 1.00 92.69 81 LEU A C 1
ATOM 628 O O . LEU A 1 81 ? -4.919 -4.874 -4.240 1.00 92.69 81 LEU A O 1
ATOM 632 N N . LEU A 1 82 ? -6.980 -4.070 -4.643 1.00 92.81 82 LEU A N 1
ATOM 633 C CA . LEU A 1 82 ? -7.155 -4.754 -5.920 1.00 92.81 82 LEU A CA 1
ATOM 634 C C . LEU A 1 82 ? -6.169 -4.228 -6.961 1.00 92.81 82 LEU A C 1
ATOM 636 O O . LEU A 1 82 ? -5.486 -5.030 -7.589 1.00 92.81 82 LEU A O 1
ATOM 640 N N . VAL A 1 83 ? -6.064 -2.903 -7.117 1.00 91.00 83 VAL A N 1
ATOM 641 C CA . VAL A 1 83 ? -5.112 -2.292 -8.058 1.00 91.00 83 VAL A CA 1
ATOM 642 C C . VAL A 1 83 ? -3.683 -2.684 -7.691 1.00 91.00 83 VAL A C 1
ATOM 644 O O . VAL A 1 83 ? -2.972 -3.203 -8.543 1.00 91.00 83 VAL A O 1
ATOM 647 N N . LEU A 1 84 ? -3.294 -2.530 -6.422 1.00 92.06 84 LEU A N 1
ATOM 648 C CA . LEU A 1 84 ? -1.979 -2.927 -5.910 1.00 92.06 84 LEU A CA 1
ATOM 649 C C . LEU A 1 84 ? -1.663 -4.410 -6.163 1.00 92.06 84 LEU A C 1
ATOM 651 O O . LEU A 1 84 ? -0.582 -4.748 -6.643 1.00 92.06 84 LEU A O 1
ATOM 655 N N . GLY A 1 85 ? -2.583 -5.302 -5.787 1.00 90.81 85 GLY A N 1
ATOM 656 C CA . GLY A 1 85 ? -2.394 -6.744 -5.910 1.00 90.81 85 GLY A CA 1
ATOM 657 C C . GLY A 1 85 ? -2.322 -7.174 -7.371 1.00 90.81 85 GLY A C 1
ATOM 658 O O . GLY A 1 85 ? -1.441 -7.947 -7.739 1.00 90.81 85 GLY A O 1
ATOM 659 N N . ALA A 1 86 ? -3.193 -6.622 -8.220 1.00 90.31 86 ALA A N 1
ATOM 660 C CA . ALA A 1 86 ? -3.202 -6.909 -9.646 1.00 90.31 86 ALA A CA 1
ATOM 661 C C . ALA A 1 86 ? -1.918 -6.421 -10.327 1.00 90.31 86 ALA A C 1
ATOM 663 O O . ALA A 1 86 ? -1.269 -7.216 -11.000 1.00 90.31 86 ALA A O 1
ATOM 664 N N . THR A 1 87 ? -1.503 -5.164 -10.126 1.00 86.81 87 THR A N 1
ATOM 665 C CA . THR A 1 87 ? -0.287 -4.628 -10.767 1.00 86.81 87 THR A CA 1
ATOM 666 C C . THR A 1 87 ? 0.957 -5.407 -10.354 1.00 86.81 87 THR A C 1
ATOM 668 O O . THR A 1 87 ? 1.788 -5.718 -11.208 1.00 86.81 87 THR A O 1
ATOM 671 N N . ARG A 1 88 ? 1.076 -5.782 -9.073 1.00 87.81 88 ARG A N 1
ATOM 672 C CA . ARG A 1 88 ? 2.224 -6.548 -8.565 1.00 87.81 88 ARG A CA 1
ATOM 673 C C . ARG A 1 88 ? 2.212 -8.007 -9.002 1.00 87.81 88 ARG A C 1
ATOM 675 O O . ARG A 1 88 ? 3.263 -8.501 -9.399 1.00 87.81 88 ARG A O 1
ATOM 682 N N . ALA A 1 89 ? 1.061 -8.674 -8.997 1.00 87.38 89 ALA A N 1
ATOM 683 C CA . ALA A 1 89 ? 0.950 -10.038 -9.512 1.00 87.38 89 ALA A CA 1
ATOM 684 C C . ALA A 1 89 ? 1.289 -10.091 -11.011 1.00 87.38 89 ALA A C 1
ATOM 686 O O . ALA A 1 89 ? 2.101 -10.909 -11.435 1.00 87.38 89 ALA A O 1
ATOM 687 N N . VAL A 1 90 ? 0.730 -9.165 -11.797 1.00 85.56 90 VAL A N 1
ATOM 688 C CA . VAL A 1 90 ? 1.003 -9.014 -13.235 1.00 85.56 90 VAL A CA 1
ATOM 689 C C . VAL A 1 90 ? 2.495 -8.778 -13.478 1.00 85.56 90 VAL A C 1
ATOM 691 O O . VAL A 1 90 ? 3.087 -9.484 -14.288 1.00 85.56 90 VAL A O 1
ATOM 694 N N . TYR A 1 91 ? 3.122 -7.859 -12.736 1.00 82.00 91 TYR A N 1
ATOM 695 C CA . TYR A 1 91 ? 4.562 -7.600 -12.826 1.00 82.00 91 TYR A CA 1
ATOM 696 C C . TYR A 1 91 ? 5.400 -8.860 -12.557 1.00 82.00 91 TYR A C 1
ATOM 698 O O . TYR A 1 91 ? 6.307 -9.181 -13.320 1.00 82.00 91 TYR A O 1
ATOM 706 N N . MET A 1 92 ? 5.066 -9.608 -11.503 1.00 81.38 92 MET A N 1
ATOM 707 C CA . MET A 1 92 ? 5.858 -10.756 -11.058 1.00 81.38 92 MET A CA 1
ATOM 708 C C . MET A 1 92 ? 5.676 -12.009 -11.922 1.00 81.38 92 MET A C 1
ATOM 710 O O . MET A 1 92 ? 6.607 -12.801 -12.033 1.00 81.38 92 MET A O 1
ATOM 714 N N . PHE A 1 93 ? 4.506 -12.188 -12.544 1.00 80.50 93 PHE A N 1
ATOM 715 C CA . PHE A 1 93 ? 4.246 -13.316 -13.443 1.00 80.50 93 PHE A CA 1
ATOM 716 C C . PHE A 1 93 ? 4.666 -13.052 -14.894 1.00 80.50 93 PHE A C 1
ATOM 718 O O . PHE A 1 93 ? 5.101 -13.984 -15.567 1.00 80.50 93 PHE A O 1
ATOM 725 N N . LEU A 1 94 ? 4.534 -11.819 -15.398 1.00 75.31 94 LEU A N 1
ATOM 726 C CA . LEU A 1 94 ? 4.881 -11.506 -16.792 1.00 75.31 94 LEU A CA 1
ATOM 727 C C . LEU A 1 94 ? 6.374 -11.283 -16.993 1.00 75.31 94 LEU A C 1
ATOM 729 O O . LEU A 1 94 ? 6.935 -11.759 -17.982 1.00 75.31 94 LEU A O 1
ATOM 733 N N . ASP A 1 95 ? 7.000 -10.528 -16.094 1.00 70.75 95 ASP A N 1
ATOM 734 C CA . ASP A 1 95 ? 8.403 -10.157 -16.230 1.00 70.75 95 ASP A CA 1
ATOM 735 C C . ASP A 1 95 ? 9.028 -9.904 -14.851 1.00 70.75 95 ASP A C 1
ATOM 737 O O . ASP A 1 95 ? 9.291 -8.753 -14.484 1.00 70.75 95 ASP A O 1
ATOM 741 N N . PRO A 1 96 ? 9.234 -10.969 -14.045 1.00 69.75 96 PRO A N 1
ATOM 742 C CA . PRO A 1 96 ? 9.809 -10.833 -12.717 1.00 69.75 96 PRO A CA 1
ATOM 743 C C . PRO A 1 96 ? 11.149 -10.111 -12.816 1.00 69.75 96 PRO A C 1
ATOM 745 O O . PRO A 1 96 ? 12.108 -10.643 -13.383 1.00 69.75 96 PRO A O 1
ATOM 748 N N . TYR A 1 97 ? 11.185 -8.900 -12.259 1.00 62.25 97 TYR A N 1
ATOM 749 C CA . TYR A 1 97 ? 12.365 -8.040 -12.198 1.00 62.25 97 TYR A CA 1
ATOM 750 C C . TYR A 1 97 ? 13.000 -7.732 -13.564 1.00 62.25 97 TYR A C 1
ATOM 752 O O . TYR A 1 97 ? 14.218 -7.634 -13.664 1.00 62.25 97 TYR A O 1
ATOM 760 N N . GLU A 1 98 ? 12.191 -7.608 -14.622 1.00 64.00 98 GLU A N 1
ATOM 761 C CA . GLU A 1 98 ? 12.666 -7.388 -16.004 1.00 64.00 98 GLU A CA 1
ATOM 762 C C . GLU A 1 98 ? 13.536 -8.524 -16.567 1.00 64.00 98 GLU A C 1
ATOM 764 O O . GLU A 1 98 ? 14.242 -8.367 -17.569 1.00 64.00 98 GLU A O 1
ATOM 769 N N . SER A 1 99 ? 13.510 -9.690 -15.923 1.00 59.16 99 SER A N 1
ATOM 770 C CA . SER A 1 99 ? 14.418 -10.785 -16.243 1.00 59.16 99 SER A CA 1
ATOM 771 C C . SER A 1 99 ? 14.086 -11.534 -17.538 1.00 59.16 99 SER A C 1
ATOM 773 O O . SER A 1 99 ? 14.879 -12.377 -17.967 1.00 59.16 99 SER A O 1
ATOM 775 N N . HIS A 1 100 ? 12.931 -11.258 -18.143 1.00 59.59 100 HIS A N 1
ATOM 776 C CA . HIS A 1 100 ? 12.516 -11.755 -19.454 1.00 59.59 100 HIS A CA 1
ATOM 777 C C . HIS A 1 100 ? 12.456 -10.647 -20.515 1.00 59.59 100 HIS A C 1
ATOM 779 O O . HIS A 1 100 ? 12.267 -10.970 -21.686 1.00 59.59 100 HIS A O 1
ATOM 785 N N . GLN A 1 101 ? 12.646 -9.375 -20.133 1.00 63.62 101 GLN A N 1
ATOM 786 C CA . GLN A 1 101 ? 12.666 -8.205 -21.022 1.00 63.62 101 GLN A CA 1
ATOM 787 C C . GLN A 1 101 ? 11.429 -8.070 -21.934 1.00 63.62 101 GLN A C 1
ATOM 789 O O . GLN A 1 101 ? 11.513 -7.497 -23.020 1.00 63.62 101 GLN A O 1
ATOM 794 N N . LYS A 1 102 ? 10.276 -8.592 -21.505 1.00 65.44 102 LYS A N 1
ATOM 795 C CA . LYS A 1 102 ? 9.039 -8.615 -22.305 1.00 65.44 102 LYS A CA 1
ATOM 796 C C . LYS A 1 102 ? 8.251 -7.314 -22.197 1.00 65.44 102 LYS A C 1
ATOM 798 O O . LYS A 1 102 ? 7.460 -7.003 -23.088 1.00 65.44 102 LYS A O 1
ATOM 803 N N . LEU A 1 103 ? 8.430 -6.573 -21.105 1.00 65.00 103 LEU A N 1
ATOM 804 C CA . LEU A 1 103 ? 7.734 -5.313 -20.863 1.00 65.00 103 LEU A CA 1
ATOM 805 C C . LEU A 1 103 ? 8.567 -4.112 -21.323 1.00 65.00 103 LEU A C 1
ATOM 807 O O . LEU A 1 103 ? 9.793 -4.085 -21.206 1.00 65.00 103 LEU A O 1
ATOM 811 N N . ARG A 1 104 ? 7.884 -3.076 -21.820 1.00 70.00 104 ARG A N 1
ATOM 812 C CA . ARG A 1 104 ? 8.508 -1.771 -22.080 1.00 70.00 104 ARG A CA 1
ATOM 813 C C . ARG A 1 104 ? 8.898 -1.114 -20.761 1.00 70.00 104 ARG A C 1
ATOM 815 O O . ARG A 1 104 ? 8.153 -1.203 -19.791 1.00 70.00 104 ARG A O 1
ATOM 822 N N . ILE A 1 105 ? 9.986 -0.348 -20.771 1.00 66.62 105 ILE A N 1
ATOM 823 C CA . ILE A 1 105 ? 10.485 0.410 -19.608 1.00 66.62 105 ILE A CA 1
ATOM 824 C C . ILE A 1 105 ? 9.370 1.268 -18.982 1.00 66.62 105 ILE A C 1
ATOM 826 O O . ILE A 1 105 ? 9.116 1.179 -17.785 1.00 66.62 105 ILE A O 1
ATOM 830 N N . TRP A 1 106 ? 8.596 1.976 -19.812 1.00 64.94 106 TRP A N 1
ATOM 831 C CA . TRP A 1 106 ? 7.431 2.759 -19.379 1.00 64.94 106 TRP A CA 1
ATOM 832 C C . TRP A 1 106 ? 6.363 1.934 -18.650 1.00 64.94 106 TRP A C 1
ATOM 834 O O . TRP A 1 106 ? 5.752 2.406 -17.694 1.00 64.94 106 TRP A O 1
ATOM 844 N N . GLN A 1 107 ? 6.130 0.694 -19.089 1.00 70.38 107 GLN A N 1
ATOM 845 C CA . GLN A 1 107 ? 5.156 -0.200 -18.463 1.00 70.38 107 GLN A CA 1
ATOM 846 C C . GLN A 1 107 ? 5.668 -0.679 -17.105 1.00 70.38 107 GLN A C 1
ATOM 848 O O . GLN A 1 107 ? 4.921 -0.646 -16.132 1.00 70.38 107 GLN A O 1
ATOM 853 N N . VAL A 1 108 ? 6.943 -1.065 -17.021 1.00 71.25 108 VAL A N 1
ATOM 854 C CA . VAL A 1 108 ? 7.572 -1.487 -15.763 1.00 71.25 108 VAL A CA 1
ATOM 855 C C . VAL A 1 108 ? 7.545 -0.358 -14.736 1.00 71.25 108 VAL A C 1
ATOM 857 O O . VAL A 1 108 ? 7.061 -0.557 -13.620 1.00 71.25 108 VAL A O 1
ATOM 860 N N . GLN A 1 109 ? 7.970 0.842 -15.134 1.00 71.81 109 GLN A N 1
ATOM 861 C CA . GLN A 1 109 ? 7.961 2.020 -14.269 1.00 71.81 109 GLN A CA 1
ATOM 862 C C . GLN A 1 109 ? 6.549 2.355 -13.787 1.00 71.81 109 GLN A C 1
ATOM 864 O O . GLN A 1 109 ? 6.351 2.572 -12.594 1.00 71.81 109 GLN A O 1
ATOM 869 N N . LEU A 1 110 ? 5.543 2.327 -14.667 1.00 75.38 110 LEU A N 1
ATOM 870 C CA . LEU A 1 110 ? 4.163 2.615 -14.277 1.00 75.38 110 LEU A CA 1
ATOM 871 C C . LEU A 1 110 ? 3.603 1.565 -13.304 1.00 75.38 110 LEU A C 1
ATOM 873 O O . LEU A 1 110 ? 3.038 1.933 -12.273 1.00 75.38 110 LEU A O 1
ATOM 877 N N . LEU A 1 111 ? 3.781 0.270 -13.600 1.00 79.19 111 LEU A N 1
ATOM 878 C CA . LEU A 1 111 ? 3.314 -0.830 -12.742 1.00 79.19 111 LEU A CA 1
ATOM 879 C C . LEU A 1 111 ? 3.976 -0.777 -11.356 1.00 79.19 111 LEU A C 1
ATOM 881 O O . LEU A 1 111 ? 3.316 -0.993 -10.331 1.00 79.19 111 LEU A O 1
ATOM 885 N N . PHE A 1 112 ? 5.270 -0.464 -11.312 1.00 77.75 112 PHE A N 1
ATOM 886 C CA . PHE A 1 112 ? 6.015 -0.361 -10.065 1.00 77.75 112 PHE A CA 1
ATOM 887 C C . PHE A 1 112 ? 5.598 0.878 -9.261 1.00 77.75 112 PHE A C 1
ATOM 889 O O . PHE A 1 112 ? 5.258 0.748 -8.079 1.00 77.75 112 PHE A O 1
ATOM 896 N N . ASN A 1 113 ? 5.534 2.042 -9.914 1.00 81.44 113 ASN A N 1
ATOM 897 C CA . ASN A 1 113 ? 5.289 3.331 -9.271 1.00 81.44 113 ASN A CA 1
ATOM 898 C C . ASN A 1 113 ? 3.853 3.487 -8.767 1.00 81.44 113 ASN A C 1
ATOM 900 O O . ASN A 1 113 ? 3.662 4.000 -7.668 1.00 81.44 113 ASN A O 1
ATOM 904 N N . ILE A 1 114 ? 2.842 2.996 -9.496 1.00 83.44 114 ILE A N 1
ATOM 905 C CA . ILE A 1 114 ? 1.430 3.093 -9.071 1.00 83.44 114 ILE A CA 1
ATOM 906 C C . ILE A 1 114 ? 1.124 2.256 -7.822 1.00 83.44 114 ILE A C 1
ATOM 908 O O . ILE A 1 114 ? 0.175 2.530 -7.086 1.00 83.44 114 ILE A O 1
ATOM 912 N N . SER A 1 115 ? 1.950 1.246 -7.549 1.00 85.94 115 SER A N 1
ATOM 913 C CA . SER A 1 115 ? 1.777 0.378 -6.388 1.00 85.94 115 SER A CA 1
ATOM 914 C C . SER A 1 115 ? 1.983 1.137 -5.073 1.00 85.94 115 SER A C 1
ATOM 916 O O . SER A 1 115 ? 1.249 0.906 -4.117 1.00 85.94 115 SER A O 1
ATOM 918 N N . PHE A 1 116 ? 2.937 2.071 -5.020 1.00 83.56 116 PHE A N 1
ATOM 919 C CA . PHE A 1 116 ? 3.221 2.857 -3.816 1.00 83.56 116 PHE A CA 1
ATOM 920 C C . PHE A 1 116 ? 2.021 3.693 -3.338 1.00 83.56 116 PHE A C 1
ATOM 922 O O . PHE A 1 116 ? 1.569 3.454 -2.218 1.00 83.56 116 PHE A O 1
ATOM 929 N N . PRO A 1 117 ? 1.431 4.605 -4.138 1.00 86.25 117 PRO A N 1
ATOM 930 C CA . PRO A 1 117 ? 0.298 5.412 -3.691 1.00 86.25 117 PRO A CA 1
ATOM 931 C C . PRO A 1 117 ? -0.919 4.548 -3.343 1.00 86.25 117 PRO A C 1
ATOM 933 O O . PRO A 1 117 ? -1.647 4.888 -2.409 1.00 86.25 117 PRO A O 1
ATOM 936 N N . CYS A 1 118 ? -1.122 3.409 -4.021 1.00 88.50 118 CYS A N 1
ATOM 937 C CA . CYS A 1 118 ? -2.164 2.448 -3.648 1.00 88.50 118 CYS A CA 1
ATOM 938 C C . CYS A 1 118 ? -1.919 1.860 -2.252 1.00 88.50 118 CYS A C 1
ATOM 940 O O . CYS A 1 118 ? -2.837 1.820 -1.430 1.00 88.50 118 CYS A O 1
ATOM 942 N N . LEU A 1 119 ? -0.681 1.439 -1.975 1.00 89.19 119 LEU A N 1
ATOM 943 C CA . LEU A 1 119 ? -0.273 0.831 -0.710 1.00 89.19 119 LEU A CA 1
ATOM 944 C C . LEU A 1 119 ? -0.449 1.801 0.462 1.00 89.19 119 LEU A C 1
ATOM 946 O O . LEU A 1 119 ? -1.141 1.471 1.427 1.00 89.19 119 LEU A O 1
ATOM 950 N N . THR A 1 120 ? 0.123 3.006 0.382 1.00 87.31 120 THR A N 1
ATOM 951 C CA . THR A 1 120 ? 0.010 3.986 1.475 1.00 87.31 120 THR A CA 1
ATOM 952 C C . THR A 1 120 ? -1.412 4.444 1.690 1.00 87.31 120 THR A C 1
ATOM 954 O O . THR A 1 120 ? -1.847 4.505 2.836 1.00 87.31 120 THR A O 1
ATOM 957 N N . SER A 1 121 ? -2.167 4.695 0.620 1.00 90.00 121 SER A N 1
ATOM 958 C CA . SER A 1 121 ? -3.571 5.096 0.735 1.00 90.00 121 SER A CA 1
ATOM 959 C C . SER A 1 121 ? -4.418 4.018 1.414 1.00 90.00 121 SER A C 1
ATOM 961 O O . SER A 1 121 ? -5.197 4.324 2.321 1.00 90.00 121 SER A O 1
ATOM 963 N N . ALA A 1 122 ? -4.245 2.748 1.025 1.00 90.62 122 ALA A N 1
ATOM 964 C CA . ALA A 1 122 ? -4.955 1.632 1.641 1.00 90.62 122 ALA A CA 1
ATOM 965 C C . ALA A 1 122 ? -4.592 1.494 3.127 1.00 90.62 122 ALA A C 1
ATOM 967 O O . ALA A 1 122 ? -5.491 1.415 3.968 1.00 90.62 122 ALA A O 1
ATOM 968 N N . PHE A 1 123 ? -3.301 1.541 3.473 1.00 88.50 123 PHE A N 1
ATOM 969 C CA . PHE A 1 123 ? -2.857 1.475 4.868 1.00 88.50 123 PHE A CA 1
ATOM 970 C C . PHE A 1 123 ? -3.357 2.657 5.701 1.00 88.50 123 PHE A C 1
ATOM 972 O O . PHE A 1 123 ? -3.880 2.441 6.792 1.00 88.50 123 PHE A O 1
ATOM 979 N N . SER A 1 124 ? -3.274 3.891 5.199 1.00 88.06 124 SER A N 1
ATOM 980 C CA . SER A 1 124 ? -3.798 5.071 5.897 1.00 88.06 124 SER A CA 1
ATOM 981 C C . SER A 1 124 ? -5.293 4.947 6.193 1.00 88.06 124 SER A C 1
ATOM 983 O O . SER A 1 124 ? -5.723 5.247 7.307 1.00 88.06 124 SER A O 1
ATOM 985 N N . LEU A 1 125 ? -6.084 4.450 5.237 1.00 88.44 125 LEU A N 1
ATOM 986 C CA . LEU A 1 125 ? -7.515 4.210 5.431 1.00 88.44 125 LEU A CA 1
ATOM 987 C C . LEU A 1 125 ? -7.791 3.087 6.439 1.00 88.44 125 LEU A C 1
ATOM 989 O O . LEU A 1 125 ? -8.663 3.244 7.296 1.00 88.44 125 LEU A O 1
ATOM 993 N N . ILE A 1 126 ? -7.056 1.973 6.372 1.00 89.62 126 ILE A N 1
ATOM 994 C CA . ILE A 1 126 ? -7.181 0.865 7.334 1.00 89.62 126 ILE A CA 1
ATOM 995 C C . ILE A 1 126 ? -6.873 1.357 8.752 1.00 89.62 126 ILE A C 1
ATOM 997 O O . ILE A 1 126 ? -7.659 1.106 9.667 1.00 89.62 126 ILE A O 1
ATOM 1001 N N . LEU A 1 127 ? -5.779 2.101 8.928 1.00 86.38 127 LEU A N 1
ATOM 1002 C CA . LEU A 1 127 ? -5.388 2.676 10.215 1.00 86.38 127 LEU A CA 1
ATOM 1003 C C . LEU A 1 127 ? -6.424 3.666 10.731 1.00 86.38 127 LEU A C 1
ATOM 1005 O O . LEU A 1 127 ? -6.823 3.592 11.890 1.00 86.38 127 LEU A O 1
ATOM 1009 N N . TYR A 1 128 ? -6.929 4.539 9.867 1.00 84.44 128 TYR A N 1
ATOM 1010 C CA . TYR A 1 128 ? -8.008 5.449 10.221 1.00 84.44 128 TYR A CA 1
ATOM 1011 C C . TYR A 1 128 ? -9.260 4.706 10.708 1.00 84.44 128 TYR A C 1
ATOM 1013 O O . TYR A 1 128 ? -9.803 5.037 11.766 1.00 84.44 128 TYR A O 1
ATOM 1021 N N . ILE A 1 129 ? -9.706 3.672 9.984 1.00 84.88 129 ILE A N 1
ATOM 1022 C CA . ILE A 1 129 ? -10.853 2.855 10.404 1.00 84.88 129 ILE A CA 1
ATOM 1023 C C . ILE A 1 129 ? -10.554 2.174 11.738 1.00 84.88 129 ILE A C 1
ATOM 1025 O O . ILE A 1 129 ? -11.419 2.177 12.613 1.00 84.88 129 ILE A O 1
ATOM 1029 N N . PHE A 1 130 ? -9.356 1.614 11.907 1.00 84.38 130 PHE A N 1
ATOM 1030 C CA . PHE A 1 130 ? -8.935 0.957 13.141 1.00 84.38 130 PHE A CA 1
ATOM 1031 C C . PHE A 1 130 ? -8.996 1.915 14.339 1.00 84.38 130 PHE A C 1
ATOM 1033 O O . PHE A 1 130 ? -9.672 1.612 15.325 1.00 84.38 130 PHE A O 1
ATOM 1040 N N . LEU A 1 131 ? -8.404 3.109 14.227 1.00 80.25 131 LEU A N 1
ATOM 1041 C CA . LEU A 1 131 ? -8.452 4.137 15.272 1.00 80.25 131 LEU A CA 1
ATOM 1042 C C . LEU A 1 131 ? -9.890 4.623 15.540 1.00 80.25 131 LEU A C 1
ATOM 1044 O O . LEU A 1 131 ? -10.268 4.831 16.695 1.00 80.25 131 LEU A O 1
ATOM 1048 N N . SER A 1 132 ? -10.706 4.763 14.489 1.00 77.94 132 SER A N 1
ATOM 1049 C CA . SER A 1 132 ? -12.117 5.156 14.590 1.00 77.94 132 SER A CA 1
ATOM 1050 C C . SER A 1 132 ? -12.960 4.109 15.332 1.00 77.94 132 SER A C 1
ATOM 1052 O O . SER A 1 132 ? -13.751 4.462 16.207 1.00 77.94 132 SER A O 1
ATOM 1054 N N . VAL A 1 133 ? -12.773 2.813 15.040 1.00 79.19 133 VAL A N 1
ATOM 1055 C CA . VAL A 1 133 ? -13.430 1.710 15.774 1.00 79.19 133 VAL A CA 1
ATOM 1056 C C . VAL A 1 133 ? -12.985 1.688 17.231 1.00 79.19 133 VAL A C 1
ATOM 1058 O O . VAL A 1 133 ? -13.815 1.505 18.120 1.00 79.19 133 VAL A O 1
ATOM 1061 N N . ALA A 1 134 ? -11.695 1.901 17.471 1.00 76.62 134 ALA A N 1
ATOM 1062 C CA . ALA A 1 134 ? -11.101 1.895 18.798 1.00 76.62 134 ALA A CA 1
ATOM 1063 C C . ALA A 1 134 ? -11.517 3.088 19.679 1.00 76.62 134 ALA A C 1
ATOM 1065 O O . ALA A 1 134 ? -11.120 3.146 20.842 1.00 76.62 134 ALA A O 1
ATOM 1066 N N . LYS A 1 135 ? -12.308 4.037 19.147 1.00 69.88 135 LYS A N 1
ATOM 1067 C CA . LYS A 1 135 ? -12.728 5.282 19.818 1.00 69.88 135 LYS A CA 1
ATOM 1068 C C . LYS A 1 135 ? -11.558 6.060 20.427 1.00 69.88 135 LYS A C 1
ATOM 1070 O O . LYS A 1 135 ? -11.731 6.783 21.410 1.00 69.88 135 LYS A O 1
ATOM 1075 N N . LEU A 1 136 ? -10.362 5.923 19.856 1.00 63.91 136 LEU A N 1
ATOM 1076 C CA . LEU A 1 136 ? -9.218 6.686 20.316 1.00 63.91 136 LEU A CA 1
ATOM 1077 C C . LEU A 1 136 ? -9.446 8.150 19.931 1.00 63.91 136 LEU A C 1
ATOM 1079 O O . LEU A 1 136 ? -9.593 8.472 18.754 1.00 63.91 136 LEU A O 1
ATOM 1083 N N . GLN A 1 137 ? -9.442 9.035 20.931 1.00 56.44 137 GLN A N 1
ATOM 1084 C CA . GLN A 1 137 ? -9.568 10.500 20.795 1.00 56.44 137 GLN A CA 1
ATOM 1085 C C . GLN A 1 137 ? -8.481 11.137 19.897 1.00 56.44 137 GLN A C 1
ATOM 1087 O O . GLN A 1 137 ? -8.498 12.336 19.658 1.00 56.44 137 GLN A O 1
ATOM 1092 N N . LEU A 1 138 ? -7.544 10.336 19.379 1.00 53.50 138 LEU A N 1
ATOM 1093 C CA . LEU A 1 138 ? -6.503 10.729 18.428 1.00 53.50 138 LEU A CA 1
ATOM 1094 C C . LEU A 1 138 ? -7.061 11.149 17.065 1.00 53.50 138 LEU A C 1
ATOM 1096 O O . LEU A 1 138 ? -6.440 11.945 16.365 1.00 53.50 138 LEU A O 1
ATOM 1100 N N . VAL A 1 139 ? -8.223 10.624 16.662 1.00 54.84 139 VAL A N 1
ATOM 1101 C CA . VAL A 1 139 ? -8.843 11.017 15.392 1.00 54.84 139 VAL A CA 1
ATOM 1102 C C . VAL A 1 139 ? -9.593 12.327 15.606 1.00 54.84 139 VAL A C 1
ATOM 1104 O O . VAL A 1 139 ? -10.783 12.337 15.923 1.00 54.84 139 VAL A O 1
ATOM 1107 N N . SER A 1 140 ? -8.878 13.442 15.433 1.00 55.91 140 SER A N 1
ATOM 1108 C CA . SER A 1 140 ? -9.473 14.779 15.365 1.00 55.91 140 SER A CA 1
ATOM 1109 C C . SER A 1 140 ? -10.646 14.798 14.375 1.00 55.91 140 SER A C 1
ATOM 1111 O O . SER A 1 140 ? -10.608 14.125 13.341 1.00 55.91 140 SER A O 1
ATOM 1113 N N . LYS A 1 141 ? -11.682 15.600 14.654 1.00 57.22 141 LYS A N 1
ATOM 1114 C CA . LYS A 1 141 ? -12.875 15.750 13.795 1.00 57.22 141 LYS A CA 1
ATOM 1115 C C . LYS A 1 141 ? -12.517 16.096 12.339 1.00 57.22 141 LYS A C 1
ATOM 1117 O O . LYS A 1 141 ? -13.241 15.710 11.428 1.00 57.22 141 LYS A O 1
ATOM 1122 N N . ASN A 1 142 ? -11.367 16.736 12.112 1.00 52.03 142 ASN A N 1
ATOM 1123 C CA . ASN A 1 142 ? -10.859 17.060 10.775 1.00 52.03 142 ASN A CA 1
ATOM 1124 C C . ASN A 1 142 ? -10.432 15.820 9.966 1.00 52.03 142 ASN A C 1
ATOM 1126 O O . ASN A 1 142 ? -10.676 15.768 8.763 1.00 52.03 142 ASN A O 1
ATOM 1130 N N . LEU A 1 143 ? -9.871 14.793 10.618 1.00 53.78 143 LEU A N 1
ATOM 1131 C CA . LEU A 1 143 ? -9.497 13.525 9.975 1.00 53.78 143 LEU A CA 1
ATOM 1132 C C . LEU A 1 143 ? -10.710 12.640 9.673 1.00 53.78 143 LEU A C 1
ATOM 1134 O O . LEU A 1 143 ? -10.596 11.700 8.896 1.00 53.78 143 LEU A O 1
ATOM 1138 N N . GLN A 1 144 ? -11.880 12.935 10.250 1.00 61.06 144 GLN A N 1
ATOM 1139 C CA . GLN A 1 144 ? -13.111 12.198 9.951 1.00 61.06 144 GLN A CA 1
ATOM 1140 C C . GLN A 1 144 ? -13.754 12.597 8.620 1.00 61.06 144 GLN A C 1
ATOM 1142 O O . GLN A 1 144 ? -14.699 11.955 8.159 1.00 61.06 144 GLN A O 1
ATOM 1147 N N . ASN A 1 145 ? -13.244 13.647 7.979 1.00 68.50 145 ASN A N 1
ATOM 1148 C CA . ASN A 1 145 ? -13.796 14.131 6.732 1.00 68.50 145 ASN A CA 1
ATOM 1149 C C . ASN A 1 145 ? -13.363 13.231 5.564 1.00 68.50 145 ASN A C 1
ATOM 1151 O O . ASN A 1 145 ? -12.190 13.182 5.203 1.00 68.50 145 ASN A O 1
ATOM 1155 N N . VAL A 1 146 ? -14.324 12.566 4.915 1.00 68.12 146 VAL A N 1
ATOM 1156 C CA . VAL A 1 146 ? -14.111 11.795 3.671 1.00 68.12 146 VAL A CA 1
ATOM 1157 C C . VAL A 1 146 ? -13.346 12.618 2.627 1.00 68.12 146 VAL A C 1
ATOM 1159 O O . VAL A 1 146 ? -12.494 12.082 1.921 1.00 68.12 146 VAL A O 1
ATOM 1162 N N . ARG A 1 147 ? -13.601 13.934 2.564 1.00 74.75 147 ARG A N 1
ATOM 1163 C CA . ARG A 1 147 ? -12.932 14.847 1.627 1.00 74.75 147 ARG A CA 1
ATOM 1164 C C . ARG A 1 147 ? -11.423 14.909 1.848 1.00 74.75 147 ARG A C 1
ATOM 1166 O O . ARG A 1 147 ? -10.692 14.990 0.873 1.00 74.75 147 ARG A O 1
ATOM 1173 N N . PHE A 1 148 ? -10.957 14.822 3.095 1.00 74.88 148 PHE A N 1
ATOM 1174 C CA . PHE A 1 148 ? -9.526 14.823 3.399 1.00 74.88 148 PHE A CA 1
ATOM 1175 C C . PHE A 1 148 ? -8.831 13.614 2.766 1.00 74.88 148 PHE A C 1
ATOM 1177 O O . PHE A 1 148 ? -7.833 13.774 2.073 1.00 74.88 148 PHE A O 1
ATOM 1184 N N . PHE A 1 149 ? -9.407 12.418 2.915 1.00 73.62 149 PHE A N 1
ATOM 1185 C CA . PHE A 1 149 ? -8.854 11.214 2.294 1.00 73.62 149 PHE A CA 1
ATOM 1186 C C . PHE A 1 149 ? -8.884 11.276 0.771 1.00 73.62 149 PHE A C 1
ATOM 1188 O O . PHE A 1 149 ? -7.897 10.911 0.146 1.00 73.62 149 PHE A O 1
ATOM 1195 N N . ILE A 1 150 ? -9.971 11.774 0.173 1.00 79.00 150 ILE A N 1
ATOM 1196 C CA . ILE A 1 150 ? -10.040 11.955 -1.284 1.00 79.00 150 ILE A CA 1
ATOM 1197 C C . ILE A 1 150 ? -8.922 12.891 -1.752 1.00 79.00 150 ILE A C 1
ATOM 1199 O O . ILE A 1 150 ? -8.202 12.547 -2.679 1.00 79.00 150 ILE A O 1
ATOM 1203 N N . VAL A 1 151 ? -8.728 14.031 -1.086 1.00 79.31 151 VAL A N 1
ATOM 1204 C CA . VAL A 1 151 ? -7.670 14.990 -1.432 1.00 79.31 151 VAL A CA 1
ATOM 1205 C C . VAL A 1 151 ? -6.284 14.359 -1.297 1.00 79.31 151 VAL A C 1
ATOM 1207 O O . VAL A 1 151 ? -5.488 14.457 -2.226 1.00 79.31 151 VAL A O 1
ATOM 1210 N N . VAL A 1 152 ? -6.001 13.665 -0.191 1.00 76.69 152 VAL A N 1
ATOM 1211 C CA . VAL A 1 152 ? -4.701 13.009 0.032 1.00 76.69 152 VAL A CA 1
ATOM 1212 C C . VAL A 1 152 ? -4.422 11.951 -1.033 1.00 76.69 152 VAL A C 1
ATOM 1214 O O . VAL A 1 152 ? -3.322 11.933 -1.585 1.00 76.69 152 VAL A O 1
ATOM 1217 N N . ILE A 1 153 ? -5.411 11.109 -1.347 1.00 81.62 153 ILE A N 1
ATOM 1218 C CA . ILE A 1 153 ? -5.300 10.079 -2.385 1.00 81.62 153 ILE A CA 1
ATOM 1219 C C . ILE A 1 153 ? -5.050 10.748 -3.738 1.00 81.62 153 ILE A C 1
ATOM 1221 O O . ILE A 1 153 ? -4.057 10.440 -4.390 1.00 81.62 153 ILE A O 1
ATOM 1225 N N . THR A 1 154 ? -5.880 11.712 -4.138 1.00 83.38 154 THR A N 1
ATOM 1226 C CA . THR A 1 154 ? -5.726 12.410 -5.421 1.00 83.38 154 THR A CA 1
ATOM 1227 C C . THR A 1 154 ? -4.358 13.076 -5.540 1.00 83.38 154 THR A C 1
ATOM 1229 O O . THR A 1 154 ? -3.703 12.909 -6.561 1.00 83.38 154 THR A O 1
ATOM 1232 N N . ILE A 1 155 ? -3.875 13.756 -4.496 1.00 80.25 155 ILE A N 1
ATOM 1233 C CA . ILE A 1 155 ? -2.536 14.363 -4.494 1.00 80.25 155 ILE A CA 1
ATOM 1234 C C . ILE A 1 155 ? -1.451 13.296 -4.678 1.00 80.25 155 ILE A C 1
ATOM 1236 O O . ILE A 1 155 ? -0.568 13.481 -5.511 1.00 80.25 155 ILE A O 1
ATOM 1240 N N . HIS A 1 156 ? -1.521 12.169 -3.960 1.00 81.25 156 HIS A N 1
ATOM 1241 C CA . HIS A 1 156 ? -0.537 11.086 -4.091 1.00 81.25 156 HIS A CA 1
ATOM 1242 C C . HIS A 1 156 ? -0.487 10.525 -5.515 1.00 81.25 156 HIS A C 1
ATOM 1244 O O . HIS A 1 156 ? 0.597 10.350 -6.071 1.00 81.25 156 HIS A O 1
ATOM 1250 N N . PHE A 1 157 ? -1.648 10.272 -6.121 1.00 82.69 157 PHE A N 1
ATOM 1251 C CA . PHE A 1 157 ? -1.716 9.797 -7.502 1.00 82.69 157 PHE A CA 1
ATOM 1252 C C . PHE A 1 157 ? -1.203 10.851 -8.490 1.00 82.69 157 PHE A C 1
ATOM 1254 O O . PHE A 1 157 ? -0.412 10.513 -9.369 1.00 82.69 157 PHE A O 1
ATOM 1261 N N . SER A 1 158 ? -1.572 12.123 -8.317 1.00 84.19 158 SER A N 1
ATOM 1262 C CA . SER A 1 158 ? -1.087 13.219 -9.161 1.00 84.19 158 SER A CA 1
ATOM 1263 C C . SER A 1 158 ? 0.431 13.364 -9.100 1.00 84.19 158 SER A C 1
ATOM 1265 O O . SER A 1 158 ? 1.063 13.470 -10.145 1.00 84.19 158 SER A O 1
ATOM 1267 N N . VAL A 1 159 ? 1.038 13.310 -7.910 1.00 79.25 159 VAL A N 1
ATOM 1268 C CA . VAL A 1 159 ? 2.501 13.404 -7.750 1.00 79.25 159 VAL A CA 1
ATOM 1269 C C . VAL A 1 159 ? 3.207 12.265 -8.485 1.00 79.25 159 VAL A C 1
ATOM 1271 O O . VAL A 1 159 ? 4.170 12.511 -9.207 1.00 79.25 159 VAL A O 1
ATOM 1274 N N . VAL A 1 160 ? 2.710 11.032 -8.363 1.00 80.00 160 VAL A N 1
ATOM 1275 C CA . VAL A 1 160 ? 3.309 9.860 -9.023 1.00 80.00 160 VAL A CA 1
ATOM 1276 C C . VAL A 1 160 ? 3.162 9.927 -10.544 1.00 80.00 160 VAL A C 1
ATOM 1278 O O . VAL A 1 160 ? 4.108 9.607 -11.269 1.00 80.00 160 VAL A O 1
ATOM 1281 N N . ILE A 1 161 ? 2.008 10.376 -11.041 1.00 80.25 161 ILE A N 1
ATOM 1282 C CA . ILE A 1 161 ? 1.781 10.571 -12.478 1.00 80.25 161 ILE A CA 1
ATOM 1283 C C . ILE A 1 161 ? 2.692 11.684 -13.004 1.00 80.25 161 ILE A C 1
ATOM 1285 O O . ILE A 1 161 ? 3.398 11.460 -13.983 1.00 80.25 161 ILE A O 1
ATOM 1289 N N . CYS A 1 162 ? 2.757 12.837 -12.333 1.00 81.62 162 CYS A N 1
ATOM 1290 C CA . CYS A 1 162 ? 3.651 13.933 -12.707 1.00 81.62 162 CYS A CA 1
ATOM 1291 C C . CYS A 1 162 ? 5.120 13.495 -12.714 1.00 81.62 162 CYS A C 1
ATOM 1293 O O . CYS A 1 162 ? 5.824 13.781 -13.676 1.00 81.62 162 CYS A O 1
ATOM 1295 N N . ALA A 1 163 ? 5.574 12.754 -11.698 1.00 76.69 163 ALA A N 1
ATOM 1296 C CA . ALA A 1 163 ? 6.935 12.218 -11.645 1.00 76.69 163 ALA A CA 1
ATOM 1297 C C . ALA A 1 163 ? 7.223 11.255 -12.809 1.00 76.69 163 ALA A C 1
ATOM 1299 O O . ALA A 1 163 ? 8.286 11.314 -13.423 1.00 76.69 163 ALA A O 1
ATOM 1300 N N . THR A 1 164 ? 6.249 10.410 -13.160 1.00 75.00 164 THR A N 1
ATOM 1301 C CA . THR A 1 164 ? 6.366 9.486 -14.296 1.00 75.00 164 THR A CA 1
ATOM 1302 C C . THR A 1 164 ? 6.411 10.246 -15.623 1.00 75.00 164 THR A C 1
ATOM 1304 O O . THR A 1 164 ? 7.242 9.936 -16.468 1.00 75.00 164 THR A O 1
ATOM 1307 N N . ILE A 1 165 ? 5.589 11.285 -15.797 1.00 79.69 165 ILE A N 1
ATOM 1308 C CA . ILE A 1 165 ? 5.595 12.123 -17.004 1.00 79.69 165 ILE A CA 1
ATOM 1309 C C . ILE A 1 165 ? 6.925 12.877 -17.126 1.00 79.69 165 ILE A C 1
ATOM 1311 O O . ILE A 1 165 ? 7.551 12.851 -18.181 1.00 79.69 165 ILE A O 1
ATOM 1315 N N . LEU A 1 166 ? 7.403 13.489 -16.041 1.00 80.19 166 LEU A N 1
ATOM 1316 C CA . LEU A 1 166 ? 8.691 14.189 -16.008 1.00 80.19 166 LEU A CA 1
ATOM 1317 C C . LEU A 1 166 ? 9.861 13.264 -16.359 1.00 80.19 166 LEU A C 1
ATOM 1319 O O . LEU A 1 166 ? 10.776 13.694 -17.055 1.00 80.19 166 LEU A O 1
ATOM 1323 N N . SER A 1 167 ? 9.796 11.985 -15.971 1.00 70.44 167 SER A N 1
ATOM 1324 C CA . SER A 1 167 ? 10.804 10.995 -16.367 1.00 70.44 167 SER A CA 1
ATOM 1325 C C . SER A 1 167 ? 10.889 10.713 -17.861 1.00 70.44 167 SER A C 1
ATOM 1327 O O . SER A 1 167 ? 11.937 10.266 -18.317 1.00 70.44 167 SER A O 1
ATOM 1329 N N . ILE A 1 168 ? 9.834 11.014 -18.625 1.00 72.94 168 ILE A N 1
ATOM 1330 C CA . ILE A 1 168 ? 9.820 10.873 -20.089 1.00 72.94 168 ILE A CA 1
ATOM 1331 C C . ILE A 1 168 ? 10.578 12.009 -20.751 1.00 72.94 168 ILE A C 1
ATOM 1333 O O . ILE A 1 168 ? 11.307 11.782 -21.712 1.00 72.94 168 ILE A O 1
ATOM 1337 N N . PHE A 1 169 ? 10.384 13.224 -20.247 1.00 77.56 169 PHE A N 1
ATOM 1338 C CA . PHE A 1 169 ? 10.902 14.426 -20.886 1.00 77.56 169 PHE A CA 1
ATOM 1339 C C . PHE A 1 169 ? 12.338 14.734 -20.476 1.00 77.56 169 PHE A C 1
ATOM 1341 O O . PHE A 1 169 ? 13.128 15.115 -21.330 1.00 77.56 169 PHE A O 1
ATOM 1348 N N . GLU A 1 170 ? 12.681 14.558 -19.198 1.00 80.00 170 GLU A N 1
ATOM 1349 C CA . GLU A 1 170 ? 13.971 14.995 -18.668 1.00 80.00 170 GLU A CA 1
ATOM 1350 C C . GLU A 1 170 ? 14.484 13.999 -17.599 1.00 80.00 170 GLU A C 1
ATOM 1352 O O . GLU A 1 170 ? 14.149 14.098 -16.413 1.00 80.00 170 GLU A O 1
ATOM 1357 N N . PRO A 1 171 ? 15.301 13.001 -17.989 1.00 69.62 171 PRO A N 1
ATOM 1358 C CA . PRO A 1 171 ? 15.749 11.924 -17.094 1.00 69.62 171 PRO A CA 1
ATOM 1359 C C . PRO A 1 171 ? 16.599 12.409 -15.906 1.00 69.62 171 PRO A C 1
ATOM 1361 O O . PRO A 1 171 ? 16.610 11.795 -14.833 1.00 69.62 171 PRO A O 1
ATOM 1364 N N . SER A 1 172 ? 17.300 13.532 -16.087 1.00 74.56 172 SER A N 1
ATOM 1365 C CA . SER A 1 172 ? 18.187 14.143 -15.094 1.00 74.56 172 SER A CA 1
ATOM 1366 C C . SER A 1 172 ? 17.409 14.651 -13.869 1.00 74.56 172 SER A C 1
ATOM 1368 O O . SER A 1 172 ? 17.719 14.289 -12.731 1.00 74.56 172 SER A O 1
ATOM 1370 N N . VAL A 1 173 ? 16.326 15.404 -14.087 1.00 73.50 173 VAL A N 1
ATOM 1371 C CA . VAL A 1 173 ? 15.444 15.895 -13.011 1.00 73.50 173 VAL A CA 1
ATOM 1372 C C . VAL A 1 173 ? 14.555 14.789 -12.447 1.00 73.50 173 VAL A C 1
ATOM 1374 O O . VAL A 1 173 ? 14.206 14.813 -11.267 1.00 73.50 173 VAL A O 1
ATOM 1377 N N . ALA A 1 174 ? 14.222 13.781 -13.254 1.00 68.62 174 ALA A N 1
ATOM 1378 C CA . ALA A 1 174 ? 13.367 12.674 -12.845 1.00 68.62 174 ALA A CA 1
ATOM 1379 C C . ALA A 1 174 ? 13.957 11.846 -11.704 1.00 68.62 174 ALA A C 1
ATOM 1381 O O . ALA A 1 174 ? 13.241 11.468 -10.777 1.00 68.62 174 ALA A O 1
ATOM 1382 N N . THR A 1 175 ? 15.271 11.618 -11.738 1.00 72.44 175 THR A N 1
ATOM 1383 C CA . THR A 1 175 ? 15.984 10.905 -10.670 1.00 72.44 175 THR A CA 1
ATOM 1384 C C . THR A 1 175 ? 15.825 11.638 -9.338 1.00 72.44 175 THR A C 1
ATOM 1386 O O . THR A 1 175 ? 15.456 11.034 -8.331 1.00 72.44 175 THR A O 1
ATOM 1389 N N . ILE A 1 176 ? 16.008 12.960 -9.348 1.00 77.44 176 ILE A N 1
ATOM 1390 C CA . ILE A 1 176 ? 15.852 13.814 -8.165 1.00 77.44 176 ILE A CA 1
ATOM 1391 C C . ILE A 1 176 ? 14.408 13.742 -7.644 1.00 77.44 176 ILE A C 1
ATOM 1393 O O . ILE A 1 176 ? 14.186 13.505 -6.455 1.00 77.44 176 ILE A O 1
ATOM 1397 N N . VAL A 1 177 ? 13.415 13.867 -8.529 1.00 75.94 177 VAL A N 1
ATOM 1398 C CA . VAL A 1 177 ? 11.988 13.791 -8.166 1.00 75.94 177 VAL A CA 1
ATOM 1399 C C . VAL A 1 177 ? 11.626 12.426 -7.568 1.00 75.94 177 VAL A C 1
ATOM 1401 O O . VAL A 1 177 ? 10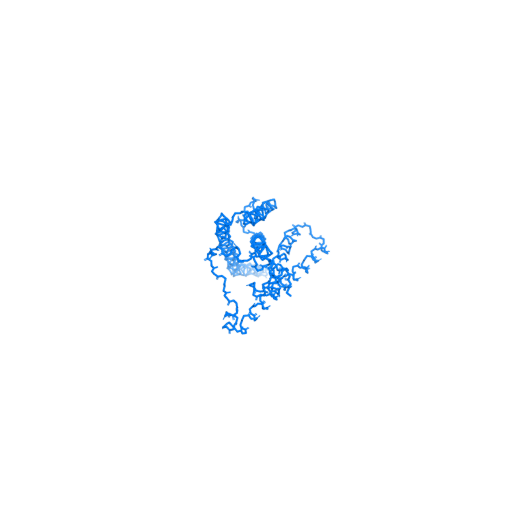.920 12.368 -6.557 1.00 75.94 177 VAL A O 1
ATOM 1404 N N . PHE A 1 178 ? 12.130 11.323 -8.130 1.00 75.88 178 PHE A N 1
ATOM 1405 C CA . PHE A 1 178 ? 11.887 9.987 -7.583 1.00 75.88 178 PHE A CA 1
ATOM 1406 C C . PHE A 1 178 ? 12.518 9.790 -6.208 1.00 75.88 178 PHE A C 1
ATOM 1408 O O . PHE A 1 178 ? 11.883 9.163 -5.358 1.00 75.88 178 PHE A O 1
ATOM 1415 N N . VAL A 1 179 ? 13.707 10.346 -5.957 1.00 81.12 179 VAL A N 1
ATOM 1416 C CA . VAL A 1 179 ? 14.340 10.308 -4.629 1.00 81.12 179 VAL A CA 1
ATOM 1417 C C . VAL A 1 179 ? 13.467 11.023 -3.601 1.00 81.12 179 VAL A C 1
ATOM 1419 O O . VAL A 1 179 ? 13.136 10.437 -2.570 1.00 81.12 179 VAL A O 1
ATOM 1422 N N . PHE A 1 180 ? 13.010 12.244 -3.892 1.00 81.00 180 PHE A N 1
ATOM 1423 C CA . PHE A 1 180 ? 12.108 12.969 -2.990 1.00 81.00 180 PHE A CA 1
ATOM 1424 C C . PHE A 1 180 ? 10.793 12.218 -2.755 1.00 81.00 180 PHE A C 1
ATOM 1426 O O . PHE A 1 180 ? 10.330 12.128 -1.616 1.00 81.00 180 PHE A O 1
ATOM 1433 N N . CYS A 1 181 ? 10.216 11.627 -3.805 1.00 78.94 181 CYS A N 1
ATOM 1434 C CA . CYS A 1 181 ? 9.004 10.817 -3.697 1.00 78.94 181 CYS A CA 1
ATOM 1435 C C . CYS A 1 181 ? 9.212 9.586 -2.797 1.00 78.94 181 CYS A C 1
ATOM 1437 O O . CYS A 1 181 ? 8.359 9.285 -1.959 1.00 78.94 181 CYS A O 1
ATOM 1439 N N . HIS A 1 182 ? 10.345 8.892 -2.929 1.00 83.06 182 HIS A N 1
ATOM 1440 C CA . HIS A 1 182 ? 10.679 7.746 -2.082 1.00 83.06 182 HIS A CA 1
ATOM 1441 C C . HIS A 1 182 ? 10.908 8.161 -0.629 1.00 83.06 182 HIS A C 1
ATOM 1443 O O . HIS A 1 182 ? 10.384 7.511 0.273 1.00 83.06 182 HIS A O 1
ATOM 1449 N N . LEU A 1 183 ? 11.625 9.261 -0.38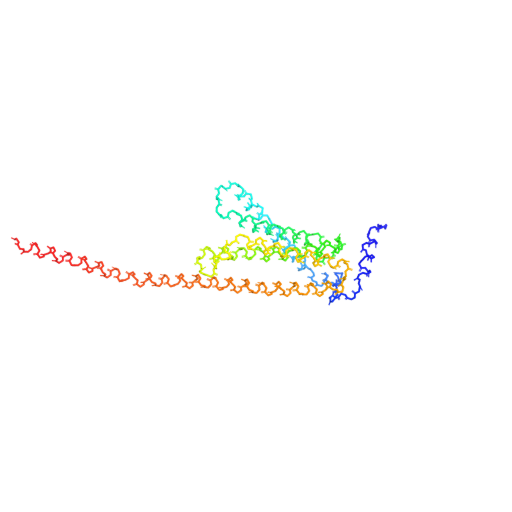0 1.00 87.06 183 LEU A N 1
ATOM 1450 C CA . LEU A 1 183 ? 11.831 9.776 0.976 1.00 87.06 183 LEU A CA 1
ATOM 1451 C C . LEU A 1 183 ? 10.506 10.149 1.639 1.00 87.06 183 LEU A C 1
ATOM 1453 O O . LEU A 1 183 ? 10.250 9.751 2.776 1.00 87.06 183 LEU A O 1
ATOM 1457 N N . PHE A 1 184 ? 9.635 10.848 0.913 1.00 84.00 184 PHE A N 1
ATOM 1458 C CA . PHE A 1 184 ? 8.295 11.163 1.391 1.00 84.00 184 PHE A CA 1
ATOM 1459 C C . PHE A 1 184 ? 7.512 9.890 1.737 1.00 84.00 184 PHE A C 1
ATOM 1461 O O . PHE A 1 184 ? 6.907 9.808 2.806 1.00 84.00 184 PHE A O 1
ATOM 1468 N N . PHE A 1 185 ? 7.579 8.869 0.880 1.00 82.38 185 PHE A N 1
ATOM 1469 C CA . PHE A 1 185 ? 6.929 7.583 1.119 1.00 82.38 185 PHE A CA 1
ATOM 1470 C C . PHE A 1 185 ? 7.466 6.872 2.366 1.00 82.38 185 PHE A C 1
ATOM 1472 O O . PHE A 1 185 ? 6.682 6.347 3.157 1.00 82.38 185 PHE A O 1
ATOM 1479 N N . ILE A 1 186 ? 8.786 6.879 2.570 1.00 87.69 186 ILE A N 1
ATOM 1480 C CA . ILE A 1 186 ? 9.437 6.287 3.744 1.00 87.69 186 ILE A CA 1
ATOM 1481 C C . ILE A 1 186 ? 8.984 7.008 5.013 1.00 87.69 186 ILE A C 1
ATOM 1483 O O . ILE A 1 186 ? 8.523 6.361 5.954 1.00 87.69 186 ILE A O 1
ATOM 1487 N N . VAL A 1 187 ? 9.057 8.342 5.032 1.00 88.38 187 VAL A N 1
ATOM 1488 C CA . VAL A 1 187 ? 8.632 9.154 6.181 1.00 88.38 187 VAL A CA 1
ATOM 1489 C C . VAL A 1 187 ? 7.151 8.924 6.481 1.00 88.38 187 VAL A C 1
ATOM 1491 O O . VAL A 1 187 ? 6.788 8.664 7.629 1.00 88.38 187 VAL A O 1
ATOM 1494 N N . TRP A 1 188 ? 6.294 8.943 5.459 1.00 84.94 188 TRP A N 1
ATOM 1495 C CA . TRP A 1 188 ? 4.868 8.670 5.619 1.00 84.94 188 TRP A CA 1
ATOM 1496 C C . TRP A 1 188 ? 4.617 7.254 6.152 1.00 84.94 188 TRP A C 1
ATOM 1498 O O . TRP A 1 188 ? 3.847 7.071 7.094 1.00 84.94 188 TRP A O 1
ATOM 1508 N N . GLY A 1 189 ? 5.313 6.251 5.617 1.00 86.75 189 GLY A N 1
ATOM 1509 C CA . GLY A 1 189 ? 5.248 4.869 6.088 1.00 86.75 189 GLY A CA 1
ATOM 1510 C C . GLY A 1 189 ? 5.654 4.719 7.557 1.00 86.75 189 GLY A C 1
ATOM 1511 O O . GLY A 1 189 ? 4.973 4.021 8.311 1.00 86.75 189 GLY A O 1
ATOM 1512 N N . LEU A 1 190 ? 6.702 5.423 7.995 1.00 89.88 190 LEU A N 1
ATOM 1513 C CA . LEU A 1 190 ? 7.118 5.454 9.400 1.00 89.88 190 LEU A CA 1
ATOM 1514 C C . LEU A 1 190 ? 6.040 6.073 10.293 1.00 89.88 190 LEU A C 1
ATOM 1516 O O . LEU A 1 190 ? 5.696 5.491 11.323 1.00 89.88 190 LEU A O 1
ATOM 1520 N N . VAL A 1 191 ? 5.452 7.197 9.880 1.00 87.56 191 VAL A N 1
ATOM 1521 C CA . VAL A 1 191 ? 4.342 7.834 10.608 1.00 87.56 191 VAL A CA 1
ATOM 1522 C C . VAL A 1 191 ? 3.153 6.877 10.743 1.00 87.56 191 VAL A C 1
ATOM 1524 O O . VAL A 1 191 ? 2.593 6.743 11.836 1.00 87.56 191 VAL A O 1
ATOM 1527 N N . LEU A 1 192 ? 2.786 6.168 9.670 1.00 85.31 192 LEU A N 1
ATOM 1528 C CA . LEU A 1 192 ? 1.720 5.161 9.701 1.00 85.31 192 LEU A CA 1
ATOM 1529 C C . LEU A 1 192 ? 2.056 3.999 10.648 1.00 85.31 192 LEU A C 1
ATOM 1531 O O . LEU A 1 192 ? 1.203 3.591 11.438 1.00 85.31 192 LEU A O 1
ATOM 1535 N N . SER A 1 193 ? 3.294 3.504 10.616 1.00 89.75 193 SER A N 1
ATOM 1536 C CA . SER A 1 193 ? 3.762 2.420 11.489 1.00 89.75 193 SER A CA 1
ATOM 1537 C C . SER A 1 193 ? 3.696 2.808 12.970 1.00 89.75 193 SER A C 1
ATOM 1539 O O . SER A 1 193 ? 3.069 2.112 13.773 1.00 89.75 193 SER A O 1
ATOM 1541 N N . VAL A 1 194 ? 4.246 3.973 13.329 1.00 88.44 194 VAL A N 1
ATOM 1542 C CA . VAL A 1 194 ? 4.192 4.505 14.701 1.00 88.44 194 VAL A CA 1
ATOM 1543 C C . VAL A 1 194 ? 2.743 4.693 15.150 1.00 88.44 194 VAL A C 1
ATOM 1545 O O . VAL A 1 194 ? 2.384 4.297 16.260 1.00 88.44 194 VAL A O 1
ATOM 1548 N N . SER A 1 195 ? 1.885 5.224 14.274 1.00 86.69 195 SER A N 1
ATOM 1549 C CA . SER A 1 195 ? 0.456 5.408 14.558 1.00 86.69 195 SER A CA 1
ATOM 1550 C C . SER A 1 195 ? -0.260 4.083 14.830 1.00 86.69 195 SER A C 1
ATOM 1552 O O . SER A 1 195 ? -1.095 4.008 15.735 1.00 86.69 195 SER A O 1
ATOM 1554 N N . PHE A 1 196 ? 0.073 3.027 14.082 1.00 86.38 196 PHE A N 1
ATOM 1555 C CA . PHE A 1 196 ? -0.486 1.693 14.293 1.00 86.38 196 PHE A CA 1
ATOM 1556 C C . PHE A 1 196 ? -0.063 1.098 15.633 1.00 86.38 196 PHE A C 1
ATOM 1558 O O . PHE A 1 196 ? -0.918 0.653 16.401 1.00 86.38 196 PHE A O 1
ATOM 1565 N N . ILE A 1 197 ? 1.240 1.126 15.932 1.00 89.62 197 ILE A N 1
ATOM 1566 C CA . ILE A 1 197 ? 1.795 0.592 17.180 1.00 89.62 197 ILE A CA 1
ATOM 1567 C C . ILE A 1 197 ? 1.198 1.340 18.371 1.00 89.62 197 ILE A C 1
ATOM 1569 O O . ILE A 1 197 ? 0.674 0.717 19.294 1.00 89.62 197 ILE A O 1
ATOM 1573 N N . TYR A 1 198 ? 1.207 2.672 18.331 1.00 86.31 198 TYR A N 1
ATOM 1574 C CA . TYR A 1 198 ? 0.647 3.498 19.394 1.00 86.31 198 TYR A CA 1
ATOM 1575 C C . TYR A 1 198 ? -0.855 3.245 19.590 1.00 86.31 198 TYR A C 1
ATOM 1577 O O . TYR A 1 198 ? -1.310 3.057 20.720 1.00 86.31 198 TYR A O 1
ATOM 1585 N N . GLY A 1 199 ? -1.623 3.169 18.497 1.00 83.69 199 GLY A N 1
ATOM 1586 C CA . GLY A 1 199 ? -3.049 2.849 18.545 1.00 83.69 199 GLY A CA 1
ATOM 1587 C C . GLY A 1 199 ? -3.321 1.471 19.155 1.00 83.69 199 GLY A C 1
ATOM 1588 O O . GLY A 1 199 ? -4.151 1.349 20.057 1.00 83.69 199 GLY A O 1
ATOM 1589 N N . GLY A 1 200 ? -2.587 0.445 18.718 1.00 85.88 200 GLY A N 1
ATOM 1590 C CA . GLY A 1 200 ? -2.700 -0.918 19.238 1.00 85.88 200 GLY A CA 1
ATOM 1591 C C . GLY A 1 200 ? -2.341 -1.018 20.722 1.00 85.88 200 GLY A C 1
ATOM 1592 O O . GLY A 1 200 ? -3.112 -1.570 21.509 1.00 85.88 200 GLY A O 1
ATOM 1593 N N . LEU A 1 201 ? -1.216 -0.423 21.129 1.00 87.88 201 LEU A N 1
ATOM 1594 C CA . LEU A 1 201 ? -0.788 -0.393 22.529 1.00 87.88 201 LEU A CA 1
ATOM 1595 C C . LEU A 1 201 ? -1.811 0.320 23.414 1.00 87.88 201 LEU A C 1
ATOM 1597 O O . LEU A 1 201 ? -2.158 -0.194 24.475 1.00 87.88 201 LEU A O 1
ATOM 1601 N N . ASN A 1 202 ? -2.344 1.461 22.976 1.00 84.56 202 ASN A N 1
ATOM 1602 C CA . ASN A 1 202 ? -3.323 2.204 23.763 1.00 84.56 202 ASN A CA 1
ATOM 1603 C C . ASN A 1 202 ? -4.616 1.398 23.988 1.00 84.56 202 ASN A C 1
ATOM 1605 O O . ASN A 1 202 ? -5.162 1.406 25.090 1.00 84.56 202 ASN A O 1
ATOM 1609 N N . ILE A 1 203 ? -5.072 0.637 22.986 1.00 85.31 203 ILE A N 1
ATOM 1610 C CA . ILE A 1 203 ? -6.227 -0.268 23.125 1.00 85.31 203 ILE A CA 1
ATOM 1611 C C . ILE A 1 203 ? -5.934 -1.369 24.146 1.00 85.31 203 ILE A C 1
ATOM 1613 O O . ILE A 1 203 ? -6.744 -1.601 25.045 1.00 85.31 203 ILE A O 1
ATOM 1617 N N . ILE A 1 204 ? -4.770 -2.017 24.052 1.00 86.31 204 ILE A N 1
ATOM 1618 C CA . ILE A 1 204 ? -4.365 -3.079 24.986 1.00 86.31 204 ILE A CA 1
ATOM 1619 C C . ILE A 1 204 ? -4.280 -2.530 26.418 1.00 86.31 204 ILE A C 1
ATOM 1621 O O . ILE A 1 204 ? -4.769 -3.159 27.362 1.00 86.31 204 ILE A O 1
ATOM 1625 N N . LEU A 1 205 ? -3.706 -1.338 26.595 1.00 85.56 205 LEU A N 1
ATOM 1626 C CA . LEU A 1 205 ? -3.607 -0.675 27.895 1.00 85.56 205 LEU A CA 1
ATOM 1627 C C . LEU A 1 205 ? -4.984 -0.285 28.448 1.00 85.56 205 LEU A C 1
ATOM 1629 O O . LEU A 1 205 ? -5.254 -0.523 29.629 1.00 85.56 205 LEU A O 1
ATOM 1633 N N . ALA A 1 206 ? -5.876 0.245 27.608 1.00 83.94 206 ALA A N 1
ATOM 1634 C CA . ALA A 1 206 ? -7.250 0.560 27.988 1.00 83.94 206 ALA A CA 1
ATOM 1635 C C . ALA A 1 206 ? -8.011 -0.701 28.430 1.00 83.94 206 ALA A C 1
ATOM 1637 O O . ALA A 1 206 ? -8.613 -0.710 29.505 1.00 83.94 206 ALA A O 1
ATOM 1638 N N . MET A 1 207 ? -7.904 -1.795 27.670 1.00 84.56 207 MET A N 1
ATOM 1639 C CA . MET A 1 207 ? -8.498 -3.088 28.029 1.00 84.56 207 MET A CA 1
ATOM 1640 C C . MET A 1 207 ? -7.952 -3.620 29.359 1.00 84.56 207 MET A C 1
ATOM 1642 O O . MET A 1 207 ? -8.723 -4.076 30.207 1.00 84.56 207 MET A O 1
ATOM 1646 N N . LYS A 1 208 ? -6.636 -3.516 29.591 1.00 86.50 208 LYS A N 1
ATOM 1647 C CA . LYS A 1 208 ? -6.003 -3.940 30.850 1.00 86.50 208 LYS A CA 1
ATOM 1648 C C . LYS A 1 208 ? -6.488 -3.109 32.040 1.00 86.50 208 LYS A C 1
ATOM 1650 O O . LYS A 1 208 ? -6.715 -3.668 33.114 1.00 86.50 208 LYS A O 1
ATOM 1655 N N . LYS A 1 209 ? -6.689 -1.798 31.859 1.00 84.94 209 LYS A N 1
ATOM 1656 C CA . LYS A 1 209 ? -7.260 -0.911 32.886 1.00 84.94 209 LYS A CA 1
ATOM 1657 C C . LYS A 1 209 ? -8.696 -1.315 33.226 1.00 84.94 209 LYS A C 1
ATOM 1659 O O . LYS A 1 209 ? -8.985 -1.531 34.400 1.00 84.94 209 LYS A O 1
ATOM 1664 N N . THR A 1 210 ? -9.554 -1.509 32.223 1.00 84.69 210 THR A N 1
ATOM 1665 C CA . THR A 1 210 ? -10.944 -1.952 32.429 1.00 84.69 210 THR A CA 1
ATOM 1666 C C . THR A 1 210 ? -11.011 -3.321 33.107 1.00 84.69 210 THR A C 1
ATOM 1668 O O . THR A 1 210 ? -11.769 -3.489 34.059 1.00 84.69 210 THR A O 1
ATOM 1671 N N . SER A 1 211 ? -10.178 -4.286 32.700 1.00 84.38 211 SER A N 1
ATOM 1672 C CA . SER A 1 211 ? -10.130 -5.610 33.336 1.00 84.38 211 SER A CA 1
ATOM 1673 C C . SER A 1 211 ? -9.703 -5.545 34.806 1.00 84.38 211 SER A C 1
ATOM 1675 O O . SER A 1 211 ? -10.251 -6.274 35.632 1.00 84.38 211 SER A O 1
ATOM 1677 N N . ARG A 1 212 ? -8.741 -4.678 35.153 1.00 83.88 212 ARG A N 1
ATOM 1678 C CA . ARG A 1 212 ? -8.320 -4.470 36.548 1.00 83.88 212 ARG A CA 1
ATOM 1679 C C . ARG A 1 212 ? -9.437 -3.850 37.385 1.00 83.88 212 ARG A C 1
ATOM 1681 O O . ARG A 1 212 ? -9.690 -4.337 38.480 1.00 83.88 212 ARG A O 1
ATOM 1688 N N . SER A 1 213 ? -10.138 -2.842 36.861 1.00 80.81 213 SER A N 1
ATOM 1689 C CA . SER A 1 213 ? -11.288 -2.233 37.546 1.00 80.81 213 SER A CA 1
ATOM 1690 C C . SER A 1 213 ? -12.422 -3.233 37.792 1.00 80.81 213 SER A C 1
ATOM 1692 O O . SER A 1 213 ? -13.025 -3.225 38.860 1.00 80.81 213 SER A O 1
ATOM 1694 N N . LEU A 1 214 ? -12.683 -4.143 36.849 1.00 80.06 214 LEU A N 1
ATOM 1695 C CA . LEU A 1 214 ? -13.673 -5.208 37.042 1.00 80.06 214 LEU A CA 1
ATOM 1696 C C . LEU A 1 214 ? -13.235 -6.229 38.105 1.00 80.06 214 LEU A C 1
ATOM 1698 O O . LEU A 1 214 ? -14.067 -6.704 38.880 1.00 80.06 214 LEU A O 1
ATOM 1702 N N . GLN A 1 215 ? -11.939 -6.554 38.175 1.00 78.75 215 GLN A N 1
ATOM 1703 C CA . GLN A 1 215 ? -11.400 -7.453 39.201 1.00 78.75 215 GLN A CA 1
ATOM 1704 C C . GLN A 1 215 ? -11.421 -6.837 40.601 1.00 78.75 215 GLN A C 1
ATOM 1706 O O . GLN A 1 215 ? -11.739 -7.554 41.543 1.00 78.75 215 GLN A O 1
ATOM 1711 N N . THR A 1 216 ? -11.140 -5.539 40.761 1.00 75.62 216 THR A N 1
ATOM 1712 C CA . THR A 1 216 ? -11.224 -4.870 42.073 1.00 75.62 216 THR A CA 1
ATOM 1713 C C . THR A 1 216 ? -12.666 -4.668 42.531 1.00 75.62 216 THR A C 1
ATOM 1715 O O . THR A 1 216 ? -12.936 -4.725 43.726 1.00 75.62 216 THR A O 1
ATOM 1718 N N . GLN A 1 217 ? -13.612 -4.495 41.605 1.00 71.62 217 GLN A N 1
ATOM 1719 C CA . GLN A 1 217 ? -15.022 -4.292 41.940 1.00 71.62 217 GLN A CA 1
ATOM 1720 C C . GLN A 1 217 ? -15.742 -5.599 42.334 1.00 71.62 217 GLN A C 1
ATOM 1722 O O . GLN A 1 217 ? -16.623 -5.575 43.193 1.00 71.62 217 GLN A O 1
ATOM 1727 N N . LYS A 1 218 ? -15.347 -6.752 41.770 1.00 68.06 218 LYS A N 1
ATOM 1728 C CA . LYS A 1 218 ? -15.920 -8.081 42.078 1.00 68.06 218 LYS A CA 1
ATOM 1729 C C . LYS A 1 218 ? -15.930 -8.442 43.584 1.00 68.06 218 LYS A C 1
ATOM 1731 O O . LYS A 1 218 ? -17.002 -8.788 44.081 1.00 68.06 218 LYS A O 1
ATOM 1736 N N . PRO A 1 219 ? -14.816 -8.337 44.339 1.00 62.88 219 PRO A N 1
ATOM 1737 C CA . PRO A 1 219 ? -14.801 -8.634 45.772 1.00 62.88 219 PRO A CA 1
ATOM 1738 C C . PRO A 1 219 ? -15.555 -7.584 46.600 1.00 62.88 219 PRO A C 1
ATOM 1740 O O . PRO A 1 219 ? -16.218 -7.938 47.572 1.00 62.88 219 PRO A O 1
ATOM 1743 N N . THR A 1 220 ? -15.529 -6.304 46.209 1.00 63.97 220 THR A N 1
ATOM 1744 C CA . THR A 1 220 ? -16.236 -5.229 46.929 1.00 63.97 220 THR A CA 1
ATOM 1745 C C . THR A 1 220 ? -17.755 -5.350 46.805 1.00 63.97 220 THR A C 1
ATOM 1747 O O . THR A 1 220 ? -18.476 -5.130 47.779 1.00 63.97 220 THR A O 1
ATOM 1750 N N . VAL A 1 221 ? -18.258 -5.730 45.627 1.00 68.94 221 VAL A N 1
ATOM 1751 C CA . VAL A 1 221 ? -19.691 -5.984 45.417 1.00 68.94 221 VAL A CA 1
ATOM 1752 C C . VAL A 1 221 ? -20.121 -7.256 46.147 1.00 68.94 221 VAL A C 1
ATOM 1754 O O . VAL A 1 221 ? -21.127 -7.221 46.849 1.00 68.94 221 VAL A O 1
ATOM 1757 N N . ALA A 1 222 ? -19.337 -8.339 46.077 1.00 67.38 222 ALA A N 1
ATOM 1758 C CA . ALA A 1 222 ? -19.620 -9.569 46.823 1.00 67.38 222 ALA A CA 1
ATOM 1759 C C . ALA A 1 222 ? -19.674 -9.329 48.347 1.00 67.38 222 ALA A C 1
ATOM 1761 O O . ALA A 1 222 ? -20.597 -9.789 49.016 1.00 67.38 222 ALA A O 1
ATOM 1762 N N . SER A 1 223 ? -18.741 -8.531 48.880 1.00 68.69 223 SER A N 1
ATOM 1763 C CA . SER A 1 223 ? -18.708 -8.100 50.285 1.00 68.69 223 SER A CA 1
ATOM 1764 C C . SER A 1 223 ? -19.938 -7.270 50.681 1.00 68.69 223 SER A C 1
ATOM 1766 O O . SER A 1 223 ? -20.561 -7.538 51.711 1.00 68.69 223 SER A O 1
ATOM 1768 N N . LYS A 1 224 ? -20.346 -6.296 49.853 1.00 67.75 224 LYS A N 1
ATOM 1769 C CA . LYS A 1 224 ? -21.554 -5.493 50.112 1.00 67.75 224 LYS A CA 1
ATOM 1770 C C . LYS A 1 224 ? -22.830 -6.333 50.090 1.00 67.75 224 LYS A C 1
ATOM 1772 O O . LYS A 1 224 ? -23.663 -6.151 50.973 1.00 67.75 224 LYS A O 1
ATOM 1777 N N . VAL A 1 225 ? -22.976 -7.250 49.131 1.00 71.69 225 VAL A N 1
ATOM 1778 C CA . VAL A 1 225 ? -24.146 -8.141 49.062 1.00 71.69 225 VAL A CA 1
ATOM 1779 C C . VAL A 1 225 ? -24.199 -9.028 50.301 1.00 71.69 225 VAL A C 1
ATOM 1781 O O . VAL A 1 225 ? -25.217 -9.024 50.982 1.00 71.69 225 VAL A O 1
ATOM 1784 N N . ALA A 1 226 ? -23.091 -9.676 50.677 1.00 67.38 226 ALA A N 1
ATOM 1785 C CA . ALA A 1 226 ? -23.035 -10.501 51.886 1.00 67.38 226 ALA A CA 1
ATOM 1786 C C . ALA A 1 226 ? -23.420 -9.718 53.156 1.00 67.38 226 ALA A C 1
ATOM 1788 O O . ALA A 1 226 ? -24.156 -10.229 54.001 1.00 67.38 226 ALA A O 1
ATOM 1789 N N . LYS A 1 227 ? -22.985 -8.456 53.274 1.00 72.94 227 LYS A N 1
ATOM 1790 C CA . LYS A 1 227 ? -23.330 -7.589 54.411 1.00 72.94 227 LYS A CA 1
ATOM 1791 C C . LYS A 1 227 ? -24.818 -7.224 54.445 1.00 72.94 227 LYS A C 1
ATOM 1793 O O . LYS A 1 227 ? -25.418 -7.246 55.517 1.00 72.94 227 LYS A O 1
ATOM 1798 N N . VAL A 1 228 ? -25.425 -6.922 53.295 1.00 70.44 228 VAL A N 1
ATOM 1799 C CA . VAL A 1 228 ? -26.863 -6.608 53.196 1.00 70.44 228 VAL A CA 1
ATOM 1800 C C . VAL A 1 228 ? -27.713 -7.849 53.472 1.00 70.44 228 VAL A C 1
ATOM 1802 O O . VAL A 1 228 ? -28.660 -7.774 54.250 1.00 70.44 228 VAL A O 1
ATOM 1805 N N . THR A 1 229 ? -27.353 -9.009 52.920 1.00 64.81 229 THR A N 1
ATOM 1806 C CA . THR A 1 229 ? -28.061 -10.270 53.192 1.00 64.81 229 THR A CA 1
ATOM 1807 C C . THR A 1 229 ? -27.937 -10.681 54.663 1.00 64.81 229 THR A C 1
ATOM 1809 O O . THR A 1 229 ? -28.909 -11.147 55.255 1.00 64.81 229 THR A O 1
ATOM 1812 N N . GLY A 1 230 ? -26.775 -10.451 55.286 1.00 61.31 230 GLY A N 1
ATOM 1813 C CA . GLY A 1 230 ? -26.574 -10.653 56.723 1.00 61.31 230 GLY A CA 1
ATOM 1814 C C . GLY A 1 230 ? -27.452 -9.739 57.584 1.00 61.31 230 GLY A C 1
ATOM 1815 O O . GLY A 1 230 ? -28.093 -10.217 58.516 1.00 61.31 230 GLY A O 1
ATOM 1816 N N . LEU A 1 231 ? -27.554 -8.452 57.234 1.00 68.44 231 LEU A N 1
ATOM 1817 C CA . LEU A 1 231 ? -28.438 -7.493 57.913 1.00 68.44 231 LEU A CA 1
AT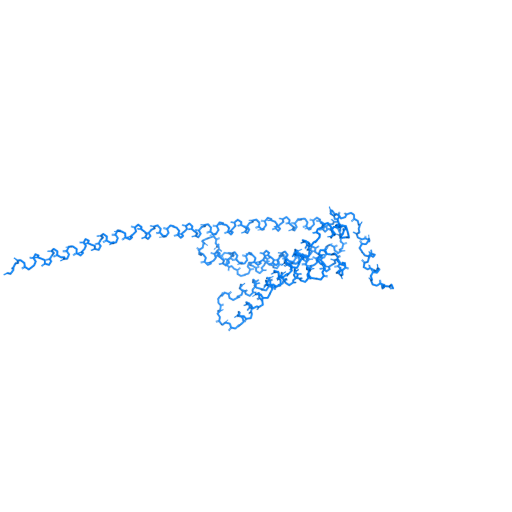OM 1818 C C . LEU A 1 231 ? -29.918 -7.884 57.803 1.00 68.44 231 LEU A C 1
ATOM 1820 O O . LEU A 1 231 ? -30.631 -7.838 58.802 1.00 68.44 231 LEU A O 1
ATOM 1824 N N . PHE A 1 232 ? -30.368 -8.332 56.627 1.00 61.06 232 PHE A N 1
ATOM 1825 C CA . PHE A 1 232 ? -31.732 -8.843 56.450 1.00 61.06 232 PHE A CA 1
ATOM 1826 C C . PHE A 1 232 ? -32.005 -10.080 57.315 1.00 61.06 232 PHE A C 1
ATOM 1828 O O . PHE A 1 232 ? -33.068 -10.174 57.922 1.00 61.06 232 PHE A O 1
ATOM 1835 N N . LYS A 1 233 ? -31.042 -11.005 57.426 1.00 60.94 233 LYS A N 1
ATOM 1836 C CA . LYS A 1 233 ? -31.190 -12.228 58.230 1.00 60.94 233 LYS A CA 1
ATOM 1837 C C . LYS A 1 233 ? -31.275 -11.939 59.735 1.00 60.94 233 LYS A C 1
ATOM 1839 O O . LYS A 1 233 ? -32.098 -12.537 60.422 1.00 60.94 233 LYS A O 1
ATOM 1844 N N . VAL A 1 234 ? -30.464 -11.007 60.239 1.00 63.50 234 VAL A N 1
ATOM 1845 C CA . VAL A 1 234 ? -30.489 -10.586 61.654 1.00 63.50 234 VAL A CA 1
ATOM 1846 C C . VAL A 1 234 ? -31.766 -9.803 61.977 1.00 63.50 234 VAL A C 1
ATOM 1848 O O . VAL A 1 234 ? -32.389 -10.051 63.007 1.00 63.50 234 VAL A O 1
ATOM 1851 N N . GLY A 1 235 ? -32.208 -8.918 61.075 1.00 59.25 235 GLY A N 1
ATOM 1852 C CA . GLY A 1 235 ? -33.470 -8.187 61.227 1.00 59.25 235 GLY A CA 1
ATOM 1853 C C . GLY A 1 235 ? -34.692 -9.109 61.286 1.00 59.25 235 GLY A C 1
ATOM 1854 O O . GLY A 1 235 ? -35.571 -8.900 62.115 1.00 59.25 235 GLY A O 1
ATOM 1855 N N . PHE A 1 236 ? -34.719 -10.174 60.479 1.00 56.59 236 PHE A N 1
ATOM 1856 C CA . PHE A 1 236 ? -35.809 -11.157 60.494 1.00 56.59 236 PHE A CA 1
ATOM 1857 C C . PHE A 1 236 ? -35.826 -12.014 61.771 1.00 56.59 236 PHE A C 1
ATOM 1859 O O . PHE A 1 236 ? -36.894 -12.341 62.282 1.00 56.59 236 PHE A O 1
ATOM 1866 N N . SER A 1 237 ? -34.651 -12.344 62.321 1.00 57.44 237 SER A N 1
ATOM 1867 C CA . SER A 1 237 ? -34.543 -13.141 63.551 1.00 57.44 237 SER A CA 1
ATOM 1868 C C . SER A 1 237 ? -35.016 -12.381 64.796 1.00 57.44 237 SER A C 1
ATOM 1870 O O . SER A 1 237 ? -35.592 -12.991 65.691 1.00 57.44 237 SER A O 1
ATOM 1872 N N . ASN A 1 238 ? -34.820 -11.059 64.848 1.00 54.38 238 ASN A N 1
ATOM 1873 C CA . ASN A 1 238 ? -35.288 -10.232 65.967 1.00 54.38 238 ASN A CA 1
ATOM 1874 C C . ASN A 1 238 ? -36.804 -9.978 65.938 1.00 54.38 238 ASN A C 1
ATOM 1876 O O . ASN A 1 238 ? -37.399 -9.769 66.988 1.00 54.38 238 ASN A O 1
ATOM 1880 N N . VAL A 1 239 ? -37.443 -10.032 64.765 1.00 55.41 239 VAL A N 1
ATOM 1881 C CA . VAL A 1 239 ? -38.907 -9.886 64.633 1.00 55.41 239 VAL A CA 1
ATOM 1882 C C . VAL A 1 239 ? -39.649 -11.167 65.041 1.00 55.41 239 VAL A C 1
ATOM 1884 O O . VAL A 1 239 ? -40.772 -11.093 65.527 1.00 55.41 239 VAL A O 1
ATOM 1887 N N . LEU A 1 240 ? -39.018 -12.338 64.912 1.00 53.25 240 LEU A N 1
ATOM 1888 C CA . LEU A 1 240 ? -39.597 -13.634 65.299 1.00 53.25 240 LEU A CA 1
ATOM 1889 C C . LEU A 1 240 ? -39.390 -14.005 66.780 1.00 53.25 240 LEU A C 1
ATOM 1891 O O . LEU A 1 240 ? -39.965 -14.985 67.230 1.00 53.25 240 LEU A O 1
ATOM 1895 N N . SER A 1 241 ? -38.595 -13.237 67.533 1.00 51.69 241 SER A N 1
ATOM 1896 C CA . SER A 1 241 ? -38.330 -13.460 68.967 1.00 51.69 241 SER A CA 1
ATOM 1897 C C . SER A 1 241 ? -39.223 -12.619 69.900 1.00 51.69 241 SER A C 1
ATOM 1899 O O . SER A 1 241 ? -39.029 -12.657 71.114 1.00 51.69 241 SER A O 1
ATOM 1901 N N . PHE A 1 242 ? -40.151 -11.829 69.351 1.00 50.28 242 PHE A N 1
ATOM 1902 C CA . PHE A 1 242 ? -41.037 -10.917 70.095 1.00 50.28 242 PHE A CA 1
ATOM 1903 C C . PHE A 1 242 ? -42.530 -11.304 70.033 1.00 50.28 242 PHE A C 1
ATOM 1905 O O . PHE A 1 242 ? -43.380 -10.506 70.420 1.00 50.28 242 PHE A O 1
ATOM 1912 N N . ASN A 1 243 ? -42.840 -12.519 69.575 1.00 40.44 243 ASN A N 1
ATOM 1913 C CA . ASN A 1 243 ? -44.138 -13.186 69.744 1.00 40.44 243 ASN A CA 1
ATOM 1914 C C . ASN A 1 243 ? -43.937 -14.440 70.594 1.00 40.44 243 ASN A C 1
ATOM 1916 O O . ASN A 1 243 ? -44.877 -14.792 71.334 1.00 40.44 243 ASN A O 1
#

pLDDT: mean 74.94, std 13.06, range [40.44, 93.62]

InterPro domains:
  IPR052836 Proline-rich transmembrane domain-containing protein [PTHR35578] (16-217)
  IPR059081 Proline-rich transmembrane protein 3/4 [PF25987] (18-219)

Secondary structure (DSSP, 8-state):
--HHHHHHHHHHHHT-S--SSPPP-HHHHHHHHTHHHHHHHHHHHHHHHHHHHHHHHHHHHHHH----SSHHHHHHHHHHHHHHHHHHHHHHHHSGGGTT--S-HHHHHHHHHHHHHHHHHHHHHHHHHHHHHTT-TTS-GGGG-HHHHHHHHHHHHHHHHHHHHHHHH-HHHHHHHHHHHHHHHHHHHHHHHHHHHHHHHHHHHHHHHHHHHHHHHHHHHHHHHHHHHHHHHHHHHHHTT--

Foldseek 3Di:
DDVVVVVLVVVVVVPVPPDPDPQDPLVVVDVVCDPVLVCVLCVLLVVLVVQLVVLVVQLVVLVPDPDPDCSVLSVLLSVLSNLLSVLSSCCSVVANSCSVVPDHPLSNLCSVLSNLLSVLLNLVSVLVVLLVVLVPPVCDPVNVDPVVSVVSSVVSVVLSVVLSVCCVVPVVVSVVSVVVNVVVSVVSVVVSVVSNVVSVVVSVVVVVVVVVVVVVVVVVVVVVVVVVVVVVVVVVVVVVVPD

Sequence (243 aa):
MNHTEDVFKLQRITMNTPAAEPVPDWAKAKPRLGRMWDVHCIGLGSAFALLAMSSVVSLLLSCKKKRFGRKPYVIAINALLLVLGATRAVYMFLDPYESHQKLRIWQVQLLFNISFPCLTSAFSLILYIFLSVAKLQLVSKNLQNVRFFIVVITIHFSVVICATILSIFEPSVATIVFVFCHLFFIVWGLVLSVSFIYGGLNIILAMKKTSRSLQTQKPTVASKVAKVTGLFKVGFSNVLSFN